Protein AF-A0A5C3NJV1-F1 (afdb_monomer_lite)

pLDDT: mean 73.72, std 20.25, range [35.06, 98.31]

Sequence (325 aa):
MDNADATERSADAATSTYSVSALDLVFKNRYRAEQLLKPELQKGNLTLHDYNLSTRFFGGWSKYAPTAFGLVGAVIPYLIKPAGLPLPSRLKTAAEKYTGILAFVTGSIGVVAGQGYHFRSHFEFLKQLENPKGFERAMDNVYHGINPRSPVHFRLPSIAFKGKALDGVEAGKEADPAGLGMAPGKEVEEGMMVDRMEDTGSPPPYAPRSIAPPSTTGPPESQSPSRSKSTWDEIRAANASQGPQSSWDALRRRSSGPSSPVSGSQGKPQAALSTGENVQVLVIDENEDPERAVDQKRFDDMLEEERRKAAGADGPKKGGVDKWL

Structure (mmCIF, N/CA/C/O backbone):
data_AF-A0A5C3NJV1-F1
#
_entry.id   AF-A0A5C3NJV1-F1
#
loop_
_atom_site.group_PDB
_atom_site.id
_atom_site.type_symbol
_atom_site.label_atom_id
_atom_site.label_alt_id
_atom_site.label_comp_id
_atom_site.label_asym_id
_atom_site.label_entity_id
_atom_site.label_seq_id
_atom_site.pdbx_PDB_ins_code
_atom_site.Cartn_x
_atom_site.Cartn_y
_atom_site.Cartn_z
_atom_site.occupancy
_atom_site.B_iso_or_equiv
_atom_site.auth_seq_id
_atom_site.auth_comp_id
_atom_site.auth_asym_id
_atom_site.auth_atom_id
_atom_site.pdbx_PDB_model_num
ATOM 1 N N . MET A 1 1 ? 32.414 -10.925 41.206 1.00 53.50 1 MET A N 1
ATOM 2 C CA . MET A 1 1 ? 30.970 -11.243 41.230 1.00 53.50 1 MET A CA 1
ATOM 3 C C . MET A 1 1 ? 30.258 -9.902 41.109 1.00 53.50 1 MET A C 1
ATOM 5 O O . MET A 1 1 ? 30.837 -8.966 41.630 1.00 53.50 1 MET A O 1
ATOM 9 N N . ASP A 1 2 ? 29.158 -9.796 40.351 1.00 53.53 2 ASP A N 1
ATOM 10 C CA . ASP A 1 2 ? 28.341 -8.569 40.101 1.00 53.53 2 ASP A CA 1
ATOM 11 C C . ASP A 1 2 ? 28.360 -7.968 38.674 1.00 53.53 2 ASP A C 1
ATOM 13 O O . ASP A 1 2 ? 28.174 -6.772 38.512 1.00 53.53 2 ASP A O 1
ATOM 17 N N . ASN A 1 3 ? 28.525 -8.769 37.609 1.00 54.62 3 ASN A N 1
ATOM 18 C CA . ASN A 1 3 ? 28.381 -8.278 36.217 1.00 54.62 3 ASN A CA 1
ATOM 19 C C . ASN A 1 3 ? 27.456 -9.130 35.318 1.00 54.62 3 ASN A C 1
ATOM 21 O O . ASN A 1 3 ? 27.492 -8.996 34.099 1.00 54.62 3 ASN A O 1
ATOM 25 N N . ALA A 1 4 ? 26.624 -10.009 35.889 1.00 58.22 4 ALA A N 1
ATOM 26 C CA . ALA A 1 4 ? 25.759 -10.905 35.108 1.00 58.22 4 ALA A CA 1
ATOM 27 C C . ALA A 1 4 ? 24.305 -10.412 34.926 1.00 58.22 4 ALA A C 1
ATOM 29 O O . ALA A 1 4 ? 23.581 -11.000 34.135 1.00 58.22 4 ALA A O 1
ATOM 30 N N . ASP A 1 5 ? 23.881 -9.333 35.594 1.00 59.28 5 ASP A N 1
ATOM 31 C CA . ASP A 1 5 ? 22.455 -8.944 35.673 1.00 59.28 5 ASP A CA 1
ATOM 32 C C . ASP A 1 5 ? 22.045 -7.808 34.703 1.00 59.28 5 ASP A C 1
ATOM 34 O O . ASP A 1 5 ? 20.899 -7.371 34.652 1.00 59.28 5 ASP A O 1
ATOM 38 N N . ALA A 1 6 ? 22.980 -7.301 33.890 1.00 57.72 6 ALA A N 1
ATOM 39 C CA . ALA A 1 6 ? 22.724 -6.174 32.982 1.00 57.72 6 ALA A CA 1
ATOM 40 C C . ALA A 1 6 ? 22.308 -6.586 31.557 1.00 57.72 6 ALA A C 1
ATOM 42 O O . ALA A 1 6 ? 21.924 -5.732 30.762 1.00 57.72 6 ALA A O 1
ATOM 43 N N . THR A 1 7 ? 22.381 -7.875 31.208 1.00 56.16 7 THR A N 1
ATOM 44 C CA . THR A 1 7 ? 22.087 -8.349 29.841 1.00 56.16 7 THR A CA 1
ATOM 45 C C . THR A 1 7 ? 20.647 -8.825 29.639 1.00 56.16 7 THR A C 1
ATOM 47 O O . THR A 1 7 ? 20.191 -8.831 28.499 1.00 56.16 7 THR A O 1
ATOM 50 N N . GLU A 1 8 ? 19.882 -9.119 30.698 1.00 53.56 8 GLU A N 1
ATOM 51 C CA . GLU A 1 8 ? 18.468 -9.525 30.564 1.00 53.56 8 GLU A CA 1
ATOM 52 C C . GLU A 1 8 ? 17.483 -8.355 30.421 1.00 53.56 8 GLU A C 1
ATOM 54 O O . GLU A 1 8 ? 16.387 -8.543 29.899 1.00 53.56 8 GLU A O 1
ATOM 59 N N . ARG A 1 9 ? 17.867 -7.121 30.776 1.00 53.31 9 ARG A N 1
ATOM 60 C CA . ARG A 1 9 ? 17.001 -5.944 30.560 1.00 53.31 9 ARG A CA 1
ATOM 61 C C . ARG A 1 9 ? 17.04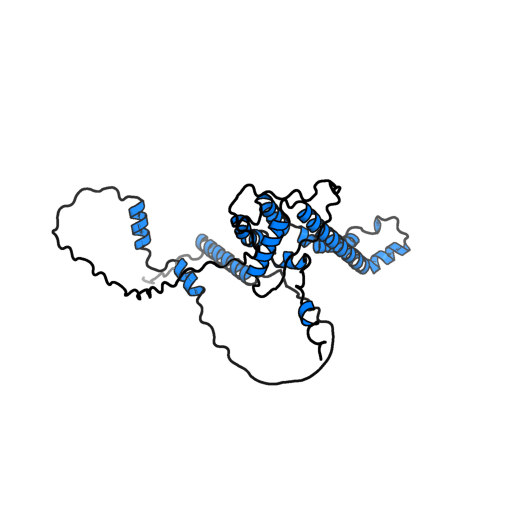1 -5.394 29.134 1.00 53.31 9 ARG A C 1
ATOM 63 O O . ARG A 1 9 ? 16.179 -4.615 28.782 1.00 53.31 9 ARG A O 1
ATOM 70 N N . SER A 1 10 ? 17.974 -5.838 28.288 1.00 50.62 10 SER A N 1
ATOM 71 C CA . SER A 1 10 ? 18.070 -5.407 26.881 1.00 50.62 10 SER A CA 1
ATOM 72 C C . SER A 1 10 ? 17.234 -6.257 25.912 1.00 50.62 10 SER A C 1
ATOM 74 O O . SER A 1 10 ? 17.233 -5.981 24.711 1.00 50.62 10 SER A O 1
ATOM 76 N N . ALA A 1 11 ? 16.482 -7.248 26.403 1.00 53.69 11 ALA A N 1
ATOM 77 C CA . ALA A 1 11 ? 15.350 -7.809 25.659 1.00 53.69 11 ALA A CA 1
ATOM 78 C C . ALA A 1 11 ? 14.125 -6.866 25.687 1.00 53.69 11 ALA A C 1
ATOM 80 O O . ALA A 1 11 ? 12.999 -7.300 25.435 1.00 53.69 11 ALA A O 1
ATOM 81 N N . ASP A 1 12 ? 14.365 -5.588 26.013 1.00 50.44 12 ASP A N 1
ATOM 82 C CA . ASP A 1 12 ? 13.489 -4.446 25.813 1.00 50.44 12 ASP A CA 1
ATOM 83 C C . ASP A 1 12 ? 12.698 -4.616 24.523 1.00 50.44 12 ASP A C 1
ATOM 85 O O . ASP A 1 12 ? 13.254 -4.711 23.425 1.00 50.44 12 ASP A O 1
ATOM 89 N N . ALA A 1 13 ? 11.384 -4.712 24.727 1.00 54.66 13 ALA A N 1
ATOM 90 C CA . ALA A 1 13 ? 10.341 -4.915 23.745 1.00 54.66 13 ALA A CA 1
ATOM 91 C C . ALA A 1 13 ? 10.773 -4.430 22.363 1.00 54.66 13 ALA A C 1
ATOM 93 O O . ALA A 1 13 ? 10.898 -3.222 22.132 1.00 54.66 13 ALA A O 1
ATOM 94 N N . ALA A 1 14 ? 11.000 -5.387 21.457 1.00 56.03 14 ALA A N 1
ATOM 95 C CA . ALA A 1 14 ? 11.223 -5.122 20.048 1.00 56.03 14 ALA A CA 1
ATOM 96 C C . ALA A 1 14 ? 10.016 -4.330 19.540 1.00 56.03 14 ALA A C 1
ATOM 98 O O . ALA A 1 14 ? 8.983 -4.885 19.170 1.00 56.03 14 ALA A O 1
ATOM 99 N N . THR A 1 15 ? 10.133 -3.007 19.619 1.00 58.75 15 THR A N 1
ATOM 100 C CA . THR A 1 15 ? 9.084 -2.078 19.243 1.00 58.75 15 THR A CA 1
ATOM 101 C C . THR A 1 15 ? 8.948 -2.262 17.750 1.00 58.75 15 THR A C 1
ATOM 103 O O . THR A 1 15 ? 9.856 -1.914 16.991 1.00 58.75 15 THR A O 1
ATOM 106 N N . SER A 1 16 ? 7.864 -2.906 17.329 1.00 60.19 16 SER A N 1
ATOM 107 C CA . SER A 1 16 ? 7.661 -3.188 15.925 1.00 60.19 16 SER A CA 1
ATOM 108 C C . SER A 1 16 ? 7.223 -1.890 15.279 1.00 60.19 16 SER A C 1
ATOM 110 O O . SER A 1 16 ? 6.062 -1.479 15.316 1.00 60.19 16 SER A O 1
ATOM 112 N N . THR A 1 17 ? 8.214 -1.195 14.734 1.00 77.50 17 THR A N 1
ATOM 113 C CA . THR A 1 17 ? 8.008 -0.061 13.850 1.00 77.50 17 THR A CA 1
ATOM 114 C C . THR A 1 17 ? 7.029 -0.491 12.767 1.00 77.50 17 THR A C 1
ATOM 116 O O . THR A 1 17 ? 7.239 -1.530 12.142 1.00 77.50 17 THR A O 1
ATOM 119 N N . TYR A 1 18 ? 5.965 0.290 12.570 1.00 82.50 18 TYR A N 1
ATOM 120 C CA . TYR A 1 18 ? 4.959 0.139 11.517 1.00 82.50 18 TYR A CA 1
ATOM 121 C C . TYR A 1 18 ? 5.467 -0.612 10.277 1.00 82.50 18 TYR A C 1
ATOM 123 O O . TYR A 1 18 ? 6.145 -0.048 9.414 1.00 82.50 18 TYR A O 1
ATOM 131 N N . SER A 1 19 ? 5.147 -1.905 10.202 1.00 88.75 19 SER A N 1
ATOM 132 C CA . SER A 1 19 ? 5.558 -2.757 9.091 1.00 88.75 19 SER A CA 1
ATOM 133 C C . SER A 1 19 ? 4.451 -2.783 8.048 1.00 88.75 19 SER A C 1
ATOM 135 O O . SER A 1 19 ? 3.413 -3.422 8.233 1.00 88.75 19 SER A O 1
ATOM 137 N N . VAL A 1 20 ? 4.686 -2.079 6.940 1.00 90.19 20 VAL A N 1
ATOM 138 C CA . VAL A 1 20 ? 3.790 -2.058 5.774 1.00 90.19 20 VAL A CA 1
ATOM 139 C C . VAL A 1 20 ? 3.502 -3.483 5.294 1.00 90.19 20 VAL A C 1
ATOM 141 O O . VAL A 1 20 ? 2.344 -3.862 5.147 1.00 90.19 20 VAL A O 1
ATOM 144 N N . SER A 1 21 ? 4.539 -4.316 5.184 1.00 88.94 21 SER A N 1
ATOM 145 C CA . SER A 1 21 ? 4.402 -5.706 4.745 1.00 88.94 21 SER A CA 1
ATOM 146 C C . SER A 1 21 ? 3.542 -6.548 5.691 1.00 88.94 21 SER A C 1
ATOM 148 O O . SER A 1 21 ? 2.776 -7.394 5.237 1.00 88.94 21 SER A O 1
ATOM 150 N N . ALA A 1 22 ? 3.641 -6.324 7.007 1.00 89.75 22 ALA A N 1
ATOM 151 C CA . ALA A 1 22 ? 2.817 -7.046 7.974 1.00 89.75 22 ALA A CA 1
ATOM 152 C C . ALA A 1 22 ? 1.333 -6.671 7.828 1.00 89.75 22 ALA A C 1
ATOM 154 O O . ALA A 1 22 ? 0.470 -7.551 7.845 1.00 89.75 22 ALA A O 1
ATOM 155 N N . LEU A 1 23 ? 1.040 -5.383 7.609 1.00 92.44 23 LEU A N 1
ATOM 156 C CA . LEU A 1 23 ? -0.325 -4.914 7.369 1.00 92.44 23 LEU A CA 1
ATOM 157 C C . LEU A 1 23 ? -0.908 -5.507 6.089 1.00 92.44 23 LEU A C 1
ATOM 159 O O . LEU A 1 23 ? -2.053 -5.956 6.095 1.00 92.44 23 LEU A O 1
ATOM 163 N N . ASP A 1 24 ? -0.123 -5.562 5.016 1.00 92.12 24 ASP A N 1
ATOM 164 C CA . ASP A 1 24 ? -0.568 -6.142 3.749 1.00 92.12 24 ASP A CA 1
ATOM 165 C C . ASP A 1 24 ? -0.854 -7.643 3.865 1.00 92.12 24 ASP A C 1
ATOM 167 O O . ASP A 1 24 ? -1.847 -8.130 3.314 1.00 92.12 24 ASP A O 1
ATOM 171 N N . LEU A 1 25 ? -0.039 -8.366 4.641 1.00 91.12 25 LEU A N 1
ATOM 172 C CA . LEU A 1 25 ? -0.243 -9.785 4.931 1.00 91.12 25 LEU A CA 1
ATOM 173 C C . LEU A 1 25 ? -1.515 -10.034 5.750 1.00 91.12 25 LEU A C 1
ATOM 175 O O . LEU A 1 25 ? -2.264 -10.971 5.459 1.00 91.12 25 LEU A O 1
ATOM 179 N N . VAL A 1 26 ? -1.775 -9.208 6.766 1.00 93.50 26 VAL A N 1
ATOM 180 C CA . VAL A 1 26 ? -2.959 -9.346 7.626 1.00 93.50 26 VAL A CA 1
ATOM 181 C C . VAL A 1 26 ? -4.232 -8.951 6.883 1.00 93.50 26 VAL A C 1
ATOM 183 O O . VAL A 1 26 ? -5.235 -9.669 6.938 1.00 93.50 26 VAL A O 1
ATOM 186 N N . PHE A 1 27 ? -4.195 -7.842 6.150 1.00 95.12 27 PHE A N 1
ATOM 187 C CA . PHE A 1 27 ? -5.360 -7.260 5.497 1.00 95.12 27 PHE A CA 1
ATOM 188 C C . PHE A 1 27 ? -5.365 -7.493 3.998 1.00 95.12 27 PHE A C 1
ATOM 190 O O . PHE A 1 27 ? -5.533 -6.546 3.241 1.00 95.12 27 PHE A O 1
ATOM 197 N N . LYS A 1 28 ? -5.223 -8.740 3.540 1.00 92.81 28 LYS A N 1
ATOM 198 C CA . LYS A 1 28 ? -5.140 -9.054 2.101 1.00 92.81 28 LYS A CA 1
ATOM 199 C C . LYS A 1 28 ? -6.235 -8.407 1.248 1.00 92.81 28 LYS A C 1
ATOM 201 O O . LYS A 1 28 ? -5.941 -7.879 0.180 1.00 92.81 28 LYS A O 1
ATOM 206 N N . ASN A 1 29 ? -7.476 -8.400 1.732 1.00 94.44 29 ASN A N 1
ATOM 207 C CA . ASN A 1 29 ? -8.623 -7.844 1.023 1.00 94.44 29 ASN A CA 1
ATOM 208 C C . ASN A 1 29 ? -9.518 -6.998 1.944 1.00 94.44 29 ASN A C 1
ATOM 210 O O . ASN A 1 29 ? -9.440 -7.078 3.173 1.00 94.44 29 ASN A O 1
ATOM 214 N N . ARG A 1 30 ? -10.400 -6.202 1.325 1.00 95.56 30 ARG A N 1
ATOM 215 C CA . ARG A 1 30 ? -11.362 -5.341 2.029 1.00 95.56 30 ARG A CA 1
ATOM 216 C C . ARG A 1 30 ? -12.221 -6.117 3.025 1.00 95.56 30 ARG A C 1
ATOM 218 O O . ARG A 1 30 ? -12.398 -5.678 4.152 1.00 95.56 30 ARG A O 1
ATOM 225 N N . TYR A 1 31 ? -12.727 -7.274 2.610 1.00 96.62 31 TYR A N 1
ATOM 226 C CA . TYR A 1 31 ? -13.604 -8.107 3.427 1.00 96.62 31 TYR A CA 1
ATOM 227 C C . TYR A 1 31 ? -12.924 -8.562 4.727 1.00 96.62 31 TYR A C 1
ATOM 229 O O . TYR A 1 31 ? -13.496 -8.449 5.806 1.00 96.62 31 TYR A O 1
ATOM 237 N N . ARG A 1 32 ? -11.665 -9.003 4.646 1.00 96.00 32 ARG A N 1
ATOM 238 C CA . ARG A 1 32 ? -10.852 -9.393 5.802 1.00 96.00 32 ARG A CA 1
ATOM 239 C C . ARG A 1 32 ? -10.534 -8.198 6.697 1.00 96.00 32 ARG A C 1
ATOM 241 O O . ARG A 1 32 ? -10.578 -8.338 7.914 1.00 96.00 32 ARG A O 1
ATOM 248 N N . ALA A 1 33 ? -10.271 -7.023 6.122 1.00 96.88 33 ALA A N 1
ATOM 249 C CA . ALA A 1 33 ? -10.116 -5.793 6.899 1.00 96.88 33 ALA A CA 1
ATOM 250 C C . ALA A 1 33 ? -11.395 -5.434 7.669 1.00 96.88 33 ALA A C 1
ATOM 252 O O . ALA A 1 33 ? -11.324 -5.150 8.860 1.00 96.88 33 ALA A O 1
ATOM 253 N N . GLU A 1 34 ? -12.564 -5.524 7.034 1.00 97.69 34 GLU A N 1
ATOM 254 C CA . GLU A 1 34 ? -13.855 -5.308 7.697 1.00 97.69 34 GLU A CA 1
ATOM 255 C C . GLU A 1 34 ? -14.078 -6.322 8.828 1.00 97.69 34 GLU A C 1
ATOM 257 O O . GLU A 1 34 ? -14.428 -5.930 9.938 1.00 97.69 34 GLU A O 1
ATOM 262 N N . GLN A 1 35 ? -13.815 -7.611 8.596 1.00 97.69 35 GLN A N 1
ATOM 263 C CA . GLN A 1 35 ? -13.961 -8.649 9.623 1.00 97.69 35 GLN A CA 1
ATOM 264 C C . GLN A 1 35 ? -13.066 -8.421 10.846 1.00 97.69 35 GLN A C 1
ATOM 266 O O . GLN A 1 35 ? -13.525 -8.601 11.972 1.00 97.69 35 GLN A O 1
ATOM 271 N N . LEU A 1 36 ? -11.807 -8.034 10.632 1.00 97.19 36 LEU A N 1
ATOM 272 C CA . LEU A 1 36 ? -10.829 -7.854 11.706 1.00 97.19 36 LEU A CA 1
ATOM 273 C C . LEU A 1 36 ? -11.013 -6.528 12.454 1.00 97.19 36 LEU A C 1
ATOM 275 O O . LEU A 1 36 ? -10.832 -6.486 13.667 1.00 97.19 36 LEU A O 1
ATOM 279 N N . LEU A 1 37 ? -11.402 -5.453 11.761 1.00 97.69 37 LEU A N 1
ATOM 280 C CA . LEU A 1 37 ? -11.546 -4.122 12.364 1.00 97.69 37 LEU A CA 1
ATOM 281 C C . LEU A 1 37 ? -12.931 -3.882 12.981 1.00 97.69 37 LEU A C 1
ATOM 283 O O . LEU A 1 37 ? -13.073 -3.031 13.858 1.00 97.69 37 LEU A O 1
ATOM 287 N N . LYS A 1 38 ? -13.969 -4.614 12.560 1.00 98.31 38 LYS A N 1
ATOM 288 C CA . LYS A 1 38 ? -15.337 -4.425 13.070 1.00 98.31 38 LYS A CA 1
ATOM 289 C C . LYS A 1 38 ? -15.479 -4.686 14.580 1.00 98.31 38 LYS A C 1
ATOM 291 O O . LYS A 1 38 ? -16.158 -3.889 15.228 1.00 98.31 38 LYS A O 1
ATOM 296 N N . PRO A 1 39 ? -14.847 -5.715 15.178 1.00 98.31 39 PRO A N 1
ATOM 297 C CA . PRO A 1 39 ? -14.818 -5.870 16.632 1.00 98.31 39 PRO A CA 1
ATOM 298 C C . PRO A 1 39 ? -14.171 -4.675 17.344 1.00 98.31 39 PRO A C 1
ATOM 300 O O . PRO A 1 39 ? -14.639 -4.262 18.399 1.00 98.31 39 PRO A O 1
ATOM 303 N N . GLU A 1 40 ? -13.132 -4.079 16.759 1.00 98.12 40 GLU A N 1
ATOM 304 C CA . GLU A 1 40 ? -12.425 -2.933 17.346 1.00 98.12 40 GLU A CA 1
ATOM 305 C C . GLU A 1 40 ? -13.235 -1.633 17.262 1.00 98.12 40 GLU A C 1
ATOM 307 O O . GLU A 1 40 ? -13.192 -0.816 18.182 1.00 98.12 40 GLU A O 1
ATOM 312 N N . LEU A 1 41 ? -14.050 -1.480 16.214 1.00 98.25 41 LEU A N 1
ATOM 313 C CA . LEU A 1 41 ? -15.066 -0.429 16.133 1.00 98.25 41 LEU A CA 1
ATOM 314 C C . LEU A 1 41 ? -16.122 -0.590 17.240 1.00 98.25 41 LEU A C 1
ATOM 316 O O . LEU A 1 41 ? -16.469 0.379 17.906 1.00 98.25 41 LEU A O 1
ATOM 320 N N . GLN A 1 42 ? -16.616 -1.812 17.473 1.00 98.12 42 GLN A N 1
ATOM 321 C CA . GLN A 1 42 ? -17.617 -2.086 18.518 1.00 98.12 42 GLN A CA 1
ATOM 322 C C . GLN A 1 42 ? -17.078 -1.859 19.935 1.00 98.12 42 GLN A C 1
ATOM 324 O O . GLN A 1 42 ? -17.825 -1.425 20.808 1.00 98.12 42 GLN A O 1
ATOM 329 N N . LYS A 1 43 ? -15.785 -2.119 20.158 1.00 97.81 43 LYS A N 1
ATOM 330 C CA . LYS A 1 43 ? -15.090 -1.819 21.420 1.00 97.81 43 LYS A CA 1
ATOM 331 C C . LYS A 1 43 ? -14.830 -0.323 21.631 1.00 97.81 43 LYS A C 1
ATOM 333 O O . LYS A 1 43 ? -14.406 0.057 22.716 1.00 97.81 43 LYS A O 1
ATOM 338 N N . GLY A 1 44 ? -15.042 0.515 20.613 1.00 97.69 44 GLY A N 1
ATOM 339 C CA . GLY A 1 44 ? -14.736 1.946 20.665 1.00 97.69 44 GLY A CA 1
ATOM 340 C C . GLY A 1 44 ? -13.245 2.277 20.544 1.00 97.69 44 GLY A C 1
ATOM 341 O O . GLY A 1 44 ? -12.858 3.413 20.803 1.00 97.69 44 GLY A O 1
ATOM 342 N N . ASN A 1 45 ? -12.400 1.318 20.143 1.00 97.81 45 ASN A N 1
ATOM 343 C CA . ASN A 1 45 ? -10.979 1.578 19.886 1.00 97.81 45 ASN A CA 1
ATOM 344 C C . ASN A 1 45 ? -10.778 2.338 18.569 1.00 97.81 45 ASN A C 1
ATOM 346 O O . ASN A 1 45 ? -9.862 3.148 18.457 1.00 97.81 45 ASN A O 1
ATOM 350 N N . LEU A 1 46 ? -11.648 2.095 17.584 1.00 97.94 46 LEU A N 1
ATOM 351 C CA . LEU A 1 46 ? -11.653 2.784 16.295 1.00 97.94 46 LEU A CA 1
ATOM 352 C C . LEU A 1 46 ? -12.830 3.756 16.195 1.00 97.94 46 LEU A C 1
ATOM 354 O O . LEU A 1 46 ? -13.945 3.415 16.592 1.00 97.94 46 LEU A O 1
ATOM 358 N N . THR A 1 47 ? -12.620 4.924 15.583 1.00 98.19 47 THR A N 1
ATOM 359 C CA . THR A 1 47 ? -13.739 5.780 15.164 1.00 98.19 47 THR A CA 1
ATOM 360 C C . THR A 1 47 ? -14.409 5.194 13.916 1.00 98.19 47 THR A C 1
ATOM 362 O O . THR A 1 47 ? -13.805 4.439 13.147 1.00 98.19 47 THR A O 1
ATOM 365 N N . LEU A 1 48 ? -15.676 5.550 13.675 1.00 98.12 48 LEU A N 1
ATOM 366 C CA . LEU A 1 48 ? -16.373 5.146 12.448 1.00 98.12 48 LEU A CA 1
ATOM 367 C C . LEU A 1 48 ? -15.677 5.704 11.191 1.00 98.12 48 LEU A C 1
ATOM 369 O O . LEU A 1 48 ? -15.679 5.051 10.145 1.00 98.12 48 LEU A O 1
ATOM 373 N N . HIS A 1 49 ? -15.075 6.894 11.292 1.00 98.12 49 HIS A N 1
ATOM 374 C CA . HIS A 1 49 ? -14.288 7.495 10.219 1.00 98.12 49 HIS A CA 1
ATOM 375 C C . HIS A 1 49 ? -13.061 6.636 9.888 1.00 98.12 49 HIS A C 1
ATOM 377 O O . HIS A 1 49 ? -12.930 6.174 8.751 1.00 98.12 49 HIS A O 1
ATOM 383 N N . ASP A 1 50 ? -12.240 6.326 10.895 1.00 98.12 50 ASP A N 1
ATOM 384 C CA . ASP A 1 50 ? -11.013 5.538 10.748 1.00 98.12 50 ASP A CA 1
ATOM 385 C C . ASP A 1 50 ? -11.305 4.117 10.249 1.00 98.12 50 ASP A C 1
ATOM 387 O O . ASP A 1 50 ? -10.554 3.576 9.436 1.00 98.12 50 ASP A O 1
ATOM 391 N N . TYR A 1 51 ? -12.435 3.525 10.655 1.00 98.19 51 TYR A N 1
ATOM 392 C CA . TYR A 1 51 ? -12.896 2.223 10.159 1.00 98.19 51 TYR A CA 1
ATOM 393 C C . TYR A 1 51 ? -13.162 2.242 8.652 1.00 98.19 51 TYR A C 1
ATOM 395 O O . TYR A 1 51 ? -12.644 1.406 7.903 1.00 98.19 51 TYR A O 1
ATOM 403 N N . ASN A 1 52 ? -13.952 3.209 8.182 1.00 97.56 52 ASN A N 1
ATOM 404 C CA . ASN A 1 52 ? -14.279 3.330 6.761 1.00 97.56 52 ASN A CA 1
ATOM 405 C C . ASN A 1 52 ? -13.035 3.652 5.922 1.00 97.56 52 ASN A C 1
ATOM 407 O O . ASN A 1 52 ? -12.871 3.135 4.815 1.00 97.56 52 ASN A O 1
ATOM 411 N N . LEU A 1 53 ? -12.140 4.478 6.463 1.00 97.31 53 LEU A N 1
ATOM 412 C CA . LEU A 1 53 ? -10.896 4.854 5.808 1.00 97.31 53 LEU A CA 1
ATOM 413 C C . LEU A 1 53 ? -9.959 3.644 5.672 1.00 97.31 53 LEU A C 1
ATOM 415 O O . LEU A 1 53 ? -9.492 3.342 4.573 1.00 97.31 53 LEU A O 1
ATOM 419 N N . SER A 1 54 ? -9.775 2.885 6.753 1.00 96.81 54 SER A N 1
ATOM 420 C CA . SER A 1 54 ? -8.930 1.683 6.797 1.00 96.81 54 SER A CA 1
ATOM 421 C C . SER A 1 54 ? -9.430 0.579 5.873 1.00 96.81 54 SER A C 1
ATOM 423 O O . SER A 1 54 ? -8.664 0.021 5.090 1.00 96.81 54 SER A O 1
ATOM 425 N N . THR A 1 55 ? -10.729 0.285 5.902 1.00 96.62 55 THR A N 1
ATOM 426 C CA . THR A 1 55 ? -11.325 -0.763 5.057 1.00 96.62 55 THR A CA 1
ATOM 427 C C . THR A 1 55 ? -11.226 -0.427 3.569 1.00 96.62 55 THR A C 1
ATOM 429 O O . THR A 1 55 ? -10.952 -1.309 2.750 1.00 96.62 55 THR A O 1
ATOM 432 N N . ARG A 1 56 ? -11.363 0.855 3.202 1.00 96.19 56 ARG A N 1
ATOM 433 C CA . ARG A 1 56 ? -11.134 1.321 1.830 1.00 96.19 56 ARG A CA 1
ATOM 434 C C . ARG A 1 56 ? -9.658 1.270 1.438 1.00 96.19 56 ARG A C 1
ATOM 436 O O . ARG A 1 56 ? -9.359 0.869 0.317 1.00 96.19 56 ARG A O 1
ATOM 443 N N . PHE A 1 57 ? -8.758 1.669 2.335 1.00 96.25 57 PHE A N 1
ATOM 444 C CA . PHE A 1 57 ? -7.319 1.702 2.081 1.00 96.25 57 PHE A CA 1
ATOM 445 C C . PHE A 1 57 ? -6.743 0.296 1.869 1.00 96.25 57 PHE A C 1
ATOM 447 O O . PHE A 1 57 ? -6.167 0.023 0.818 1.00 96.25 57 PHE A O 1
ATOM 454 N N . PHE A 1 58 ? -6.983 -0.636 2.797 1.00 94.50 58 PHE A N 1
ATOM 455 C CA . PHE A 1 58 ? -6.473 -2.008 2.687 1.00 94.50 58 PHE A CA 1
ATOM 456 C C . PHE A 1 58 ? -7.159 -2.829 1.584 1.00 94.50 58 PHE A C 1
ATOM 458 O O . PHE A 1 58 ? -6.628 -3.840 1.130 1.00 94.50 58 PHE A O 1
ATOM 465 N N . GLY A 1 59 ? -8.330 -2.403 1.113 1.00 88.62 59 GLY A N 1
ATOM 466 C CA . GLY A 1 59 ? -8.979 -2.950 -0.079 1.00 88.62 59 GLY A CA 1
ATOM 467 C C . GLY A 1 59 ? -8.562 -2.295 -1.397 1.00 88.62 59 GLY A C 1
ATOM 468 O O . GLY A 1 59 ? -9.109 -2.648 -2.441 1.00 88.62 59 GLY A O 1
ATOM 469 N N . GLY A 1 60 ? -7.686 -1.292 -1.346 1.00 90.25 60 GLY A 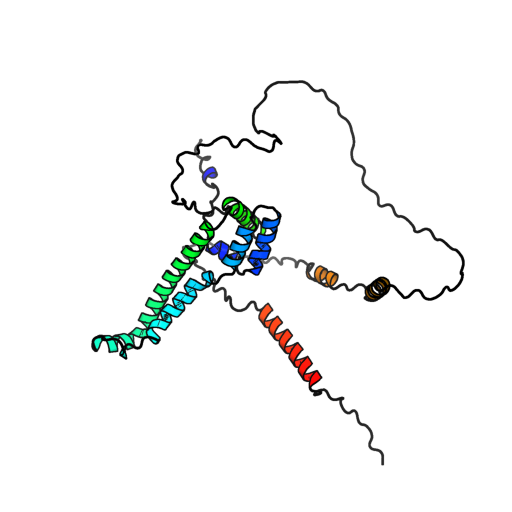N 1
ATOM 470 C CA . GLY A 1 60 ? -7.374 -0.420 -2.467 1.00 90.25 60 GLY A CA 1
ATOM 471 C C . GLY A 1 60 ? -6.378 -1.006 -3.465 1.00 90.25 60 GLY A C 1
ATOM 472 O O . GLY A 1 60 ? -5.690 -1.993 -3.220 1.00 90.25 60 GLY A O 1
ATOM 473 N N . TRP A 1 61 ? -6.267 -0.328 -4.606 1.00 88.88 61 TRP A N 1
ATOM 474 C CA . TRP A 1 61 ? -5.320 -0.661 -5.674 1.00 88.88 61 TRP A CA 1
ATOM 475 C C . TRP A 1 61 ? -3.855 -0.344 -5.338 1.00 88.88 61 TRP A C 1
ATOM 477 O O . TRP A 1 61 ? -2.966 -0.742 -6.089 1.00 88.88 61 TRP A O 1
ATOM 487 N N . SER A 1 62 ? -3.582 0.363 -4.235 1.00 89.38 62 SER A N 1
ATOM 488 C CA . SER A 1 62 ? -2.229 0.787 -3.849 1.00 89.38 62 SER A CA 1
ATOM 489 C C . SER A 1 62 ? -1.258 -0.389 -3.743 1.00 89.38 62 SER A C 1
ATOM 491 O O . SER A 1 62 ? -0.122 -0.270 -4.193 1.00 89.38 62 SER A O 1
ATOM 493 N N . LYS A 1 63 ? -1.720 -1.544 -3.257 1.00 89.50 63 LYS A N 1
ATOM 494 C CA . LYS A 1 63 ? -0.928 -2.779 -3.132 1.00 89.50 63 LYS A CA 1
ATOM 495 C C . LYS A 1 63 ? -0.345 -3.277 -4.446 1.00 89.50 63 LYS A C 1
ATOM 497 O O . LYS A 1 63 ? 0.752 -3.822 -4.485 1.00 89.50 63 LYS A O 1
ATOM 502 N N . TYR A 1 64 ? -1.076 -3.072 -5.536 1.00 93.12 64 TYR A N 1
ATOM 503 C CA . TYR A 1 64 ? -0.656 -3.498 -6.865 1.00 93.12 64 TYR A CA 1
ATOM 504 C C . TYR A 1 64 ? 0.213 -2.448 -7.561 1.00 93.12 64 TYR A C 1
ATOM 506 O O . TYR A 1 64 ? 0.677 -2.700 -8.670 1.00 93.12 64 TYR A O 1
ATOM 514 N N . ALA A 1 65 ? 0.458 -1.284 -6.945 1.00 93.88 65 ALA A N 1
ATOM 515 C CA . ALA A 1 65 ? 1.215 -0.209 -7.574 1.00 93.88 65 ALA A CA 1
ATOM 516 C C . ALA A 1 65 ? 2.639 -0.633 -7.982 1.00 93.88 65 ALA A C 1
ATOM 518 O O . ALA A 1 65 ? 2.988 -0.391 -9.135 1.00 93.88 65 ALA A O 1
ATOM 519 N N . PRO A 1 66 ? 3.457 -1.315 -7.153 1.00 93.69 66 PRO A N 1
ATOM 520 C CA . PRO A 1 66 ? 4.790 -1.754 -7.581 1.00 93.69 66 PRO A CA 1
ATOM 521 C C . PRO A 1 66 ? 4.751 -2.635 -8.835 1.00 93.69 66 PRO A C 1
ATOM 523 O O . PRO A 1 66 ? 5.478 -2.381 -9.796 1.00 93.69 66 PRO A O 1
ATOM 526 N N . THR A 1 67 ? 3.850 -3.619 -8.864 1.00 94.50 67 THR A N 1
ATOM 527 C CA . THR A 1 67 ? 3.689 -4.537 -9.998 1.00 94.50 67 THR A CA 1
ATOM 528 C C . THR A 1 67 ? 3.149 -3.816 -11.230 1.00 94.50 67 THR A C 1
ATOM 530 O O . THR A 1 67 ? 3.689 -3.975 -12.321 1.00 94.50 67 THR A O 1
ATOM 533 N N . ALA A 1 68 ? 2.124 -2.976 -11.069 1.00 95.62 68 ALA A N 1
ATOM 534 C CA . ALA A 1 68 ? 1.519 -2.230 -12.165 1.00 95.62 68 ALA A CA 1
ATOM 535 C C . ALA A 1 68 ? 2.517 -1.254 -12.803 1.00 95.62 68 ALA A C 1
ATOM 537 O O . ALA A 1 68 ? 2.675 -1.251 -14.022 1.00 95.62 68 ALA A O 1
ATOM 538 N N . PHE A 1 69 ? 3.242 -0.469 -12.000 1.00 95.56 69 PHE A N 1
ATOM 539 C CA . PHE A 1 69 ? 4.269 0.442 -12.507 1.00 95.56 69 PHE A CA 1
ATOM 540 C C . PHE A 1 69 ? 5.447 -0.315 -13.128 1.00 95.56 69 PHE A C 1
ATOM 542 O O . PHE A 1 69 ? 5.985 0.138 -14.136 1.00 95.56 69 PHE A O 1
ATOM 549 N N . GLY A 1 70 ? 5.825 -1.472 -12.577 1.00 95.69 70 GLY A N 1
ATOM 550 C CA . GLY A 1 70 ? 6.842 -2.343 -13.163 1.00 95.69 70 GLY A CA 1
ATOM 551 C C . GLY A 1 70 ? 6.448 -2.862 -14.546 1.00 95.69 70 GLY A C 1
ATOM 552 O O . GLY A 1 70 ? 7.223 -2.736 -15.493 1.00 95.69 70 GLY A O 1
ATOM 553 N N . LEU A 1 71 ? 5.223 -3.378 -14.693 1.00 96.50 71 LEU A N 1
ATOM 554 C CA . LEU A 1 71 ? 4.695 -3.853 -15.975 1.00 96.50 71 LEU A CA 1
ATOM 555 C C . LEU A 1 71 ? 4.564 -2.716 -16.991 1.00 96.50 71 LEU A C 1
ATOM 557 O O . LEU A 1 71 ? 5.012 -2.859 -18.127 1.00 96.50 71 LEU A O 1
ATOM 561 N N . VAL A 1 72 ? 4.015 -1.567 -16.585 1.00 96.31 72 VAL A N 1
ATOM 562 C CA . VAL A 1 72 ? 3.938 -0.378 -17.448 1.00 96.31 72 VAL A CA 1
ATOM 563 C C . VAL A 1 72 ? 5.341 0.049 -17.883 1.00 96.31 72 VAL A C 1
ATOM 565 O O . VAL A 1 72 ? 5.573 0.250 -19.073 1.00 96.31 72 VAL A O 1
ATOM 568 N N . GLY A 1 73 ? 6.295 0.106 -16.949 1.00 94.50 73 GLY A N 1
ATOM 569 C CA . GLY A 1 73 ? 7.703 0.399 -17.216 1.00 94.50 73 GLY A CA 1
ATOM 570 C C . GLY A 1 73 ? 8.315 -0.542 -18.251 1.00 94.50 73 GLY A C 1
ATOM 571 O O . GLY A 1 73 ? 8.902 -0.077 -19.222 1.00 94.50 73 GLY A O 1
ATOM 572 N N . ALA A 1 74 ? 8.109 -1.851 -18.093 1.00 95.88 74 ALA A N 1
ATOM 573 C CA . ALA A 1 74 ? 8.638 -2.870 -18.996 1.00 95.88 74 ALA A CA 1
ATOM 574 C C . ALA A 1 74 ? 8.008 -2.832 -20.401 1.00 95.88 74 ALA A C 1
ATOM 576 O O . ALA A 1 74 ? 8.660 -3.200 -21.377 1.00 95.88 74 ALA A O 1
ATOM 577 N N . VAL A 1 75 ? 6.755 -2.380 -20.521 1.00 95.94 75 VAL A N 1
ATOM 578 C CA . VAL A 1 75 ? 6.026 -2.301 -21.797 1.00 95.94 75 VAL A CA 1
ATOM 579 C C . VAL A 1 75 ? 6.371 -1.030 -22.588 1.00 95.94 75 VAL A C 1
ATOM 581 O O . VAL A 1 75 ? 6.352 -1.058 -23.821 1.00 95.94 75 VAL A O 1
ATOM 584 N N . ILE A 1 76 ? 6.740 0.073 -21.922 1.00 94.94 76 ILE A N 1
ATOM 585 C CA . ILE A 1 76 ? 7.038 1.369 -22.566 1.00 94.94 76 ILE A CA 1
ATOM 586 C C . ILE A 1 76 ? 8.032 1.257 -23.743 1.00 94.94 76 ILE A C 1
ATOM 588 O O . ILE A 1 76 ? 7.719 1.794 -24.811 1.00 94.94 76 ILE A O 1
ATOM 592 N N . PRO A 1 77 ? 9.175 0.546 -23.633 1.00 92.44 77 PRO A N 1
ATOM 593 C CA . PRO A 1 77 ? 10.121 0.412 -24.746 1.00 92.44 77 PRO A CA 1
ATOM 594 C C . PRO A 1 77 ? 9.551 -0.272 -25.994 1.00 92.44 77 PRO A C 1
ATOM 596 O O . PRO A 1 77 ? 10.037 -0.023 -27.094 1.00 92.44 77 PRO A O 1
ATOM 599 N N . TYR A 1 78 ? 8.517 -1.105 -25.845 1.00 91.88 78 TYR A N 1
ATOM 600 C CA . TYR A 1 78 ? 7.856 -1.777 -26.967 1.00 91.88 78 TYR A CA 1
ATOM 601 C C . TYR A 1 78 ? 6.779 -0.905 -27.625 1.00 91.88 78 TYR A C 1
ATOM 603 O O . TYR A 1 78 ? 6.520 -1.042 -28.822 1.00 91.88 78 TYR A O 1
ATOM 611 N N . LEU A 1 79 ? 6.158 0.004 -26.866 1.00 92.31 79 LEU A N 1
ATOM 612 C CA . LEU A 1 79 ? 5.149 0.933 -27.383 1.00 92.31 79 LEU A CA 1
ATOM 613 C C . LEU A 1 79 ? 5.783 2.123 -28.110 1.00 92.31 79 LEU A C 1
ATOM 615 O O . LEU A 1 79 ? 5.290 2.554 -29.154 1.00 92.31 79 LEU A O 1
ATOM 619 N N . ILE A 1 80 ? 6.893 2.644 -27.587 1.00 89.69 80 ILE A N 1
ATOM 620 C CA . ILE A 1 80 ? 7.604 3.774 -28.188 1.00 89.69 80 ILE A CA 1
ATOM 621 C C . ILE A 1 80 ? 8.586 3.233 -29.228 1.00 89.69 80 ILE A C 1
ATOM 623 O O . ILE A 1 80 ? 9.770 3.038 -28.958 1.00 89.69 80 ILE A O 1
ATOM 627 N N . LYS A 1 81 ? 8.094 2.990 -30.450 1.00 80.75 81 LYS A N 1
ATOM 628 C CA . LYS A 1 81 ? 8.965 2.587 -31.560 1.00 80.75 81 LYS A CA 1
ATOM 629 C C . LYS A 1 81 ? 10.040 3.665 -31.785 1.00 80.75 81 LYS A C 1
ATOM 631 O O . LYS A 1 81 ? 9.688 4.820 -32.045 1.00 80.75 81 LYS A O 1
ATOM 636 N N . PRO A 1 82 ? 11.338 3.310 -31.802 1.00 71.31 82 PRO A N 1
ATOM 637 C CA . PRO A 1 82 ? 12.427 4.274 -31.989 1.00 71.31 82 PRO A CA 1
ATOM 638 C C . PRO A 1 82 ? 12.387 4.981 -33.356 1.00 71.31 82 PRO A C 1
ATOM 640 O O . PRO A 1 82 ? 13.082 5.976 -33.559 1.00 71.31 82 PRO A O 1
ATOM 643 N N . ALA A 1 83 ? 11.553 4.509 -34.288 1.00 67.00 83 ALA A N 1
ATOM 644 C CA . ALA A 1 83 ? 11.338 5.117 -35.596 1.00 67.00 83 ALA A CA 1
ATOM 645 C C . ALA A 1 83 ? 10.830 6.573 -35.526 1.00 67.00 83 ALA A C 1
ATOM 647 O O . ALA A 1 83 ? 11.183 7.359 -36.403 1.00 67.00 83 ALA A O 1
ATOM 648 N N . GLY A 1 84 ? 10.059 6.940 -34.492 1.00 77.88 84 GLY A N 1
ATOM 649 C CA . GLY A 1 84 ? 9.510 8.295 -34.326 1.00 77.88 84 GLY A CA 1
ATOM 650 C C . GLY A 1 84 ? 10.420 9.281 -33.585 1.00 77.88 84 GLY A C 1
ATOM 651 O O . GLY A 1 84 ? 10.140 10.476 -33.572 1.00 77.88 84 GLY A O 1
ATOM 652 N N . LEU A 1 85 ? 11.506 8.807 -32.967 1.00 84.12 85 LEU A N 1
ATOM 653 C CA . LEU A 1 85 ? 12.423 9.651 -32.201 1.00 84.12 85 LEU A CA 1
ATOM 654 C C . LEU A 1 85 ? 13.571 10.150 -33.102 1.00 84.12 85 LEU A C 1
ATOM 656 O O . LEU A 1 85 ? 14.122 9.359 -33.882 1.00 84.12 85 LEU A O 1
ATOM 660 N N . PRO A 1 86 ? 13.987 11.429 -32.991 1.00 87.00 86 PRO A N 1
ATOM 661 C CA . PRO A 1 86 ? 15.117 11.998 -33.732 1.00 87.00 86 PRO A CA 1
ATOM 662 C C . PRO A 1 86 ? 16.461 11.516 -33.154 1.00 87.00 86 PRO A C 1
ATOM 664 O O . PRO A 1 86 ? 17.321 12.299 -32.765 1.00 87.00 86 PRO A O 1
ATOM 667 N N . LEU A 1 87 ? 16.634 10.197 -33.057 1.00 87.06 87 LEU A N 1
ATOM 668 C CA . LEU A 1 87 ? 17.859 9.562 -32.592 1.00 87.06 87 LEU A CA 1
ATOM 669 C C . LEU A 1 87 ? 18.843 9.380 -33.762 1.00 87.06 87 LEU A C 1
ATOM 671 O O . LEU A 1 87 ? 18.419 9.034 -34.871 1.00 87.06 87 LEU A O 1
ATOM 675 N N . PRO A 1 88 ? 20.158 9.544 -33.528 1.00 88.12 88 PRO A N 1
ATOM 676 C CA . PRO A 1 88 ? 21.191 9.198 -34.502 1.00 88.12 88 PRO A CA 1
ATOM 677 C C . PRO A 1 88 ? 21.023 7.759 -35.010 1.00 88.12 88 PRO A C 1
ATOM 679 O O . PRO A 1 88 ? 20.695 6.860 -34.235 1.00 88.12 88 PRO A O 1
ATOM 682 N N . SER A 1 89 ? 21.303 7.502 -36.292 1.00 86.50 89 SER A N 1
ATOM 683 C CA . SER A 1 89 ? 21.133 6.173 -36.915 1.00 86.50 89 SER A CA 1
ATOM 684 C C . SER A 1 89 ? 21.853 5.046 -36.163 1.00 86.50 89 SER A C 1
ATOM 686 O O . SER A 1 89 ? 21.306 3.956 -36.023 1.00 86.50 89 SER A O 1
ATOM 688 N N . ARG A 1 90 ? 23.031 5.330 -35.588 1.00 87.50 90 ARG A N 1
ATOM 689 C CA . ARG A 1 90 ? 23.790 4.379 -34.754 1.00 87.50 90 ARG A CA 1
ATOM 690 C C . ARG A 1 90 ? 23.039 3.953 -33.486 1.00 87.50 90 ARG A C 1
ATOM 692 O O . ARG A 1 90 ? 23.133 2.799 -33.082 1.00 87.50 90 ARG A O 1
ATOM 699 N N . LEU A 1 91 ? 22.281 4.866 -32.877 1.00 86.56 91 LEU A N 1
ATOM 700 C CA . LEU A 1 91 ? 21.484 4.589 -31.680 1.00 86.56 91 LEU A CA 1
ATOM 701 C C . LEU A 1 91 ? 20.219 3.793 -32.007 1.00 86.56 91 LEU A C 1
ATOM 703 O O . LEU A 1 91 ? 19.796 2.996 -31.178 1.00 86.56 91 LEU A O 1
ATOM 707 N N . LYS A 1 92 ? 19.653 3.938 -33.213 1.00 85.88 92 LYS A N 1
ATOM 708 C CA . LYS A 1 92 ? 18.474 3.164 -33.640 1.00 85.88 92 LYS A CA 1
ATOM 709 C C . LYS A 1 92 ? 18.774 1.663 -33.700 1.00 85.88 92 LYS A C 1
ATOM 711 O O . LYS A 1 92 ? 18.059 0.876 -33.091 1.00 85.88 92 LYS A O 1
ATOM 716 N N . THR A 1 93 ? 19.880 1.273 -34.337 1.00 85.56 93 THR A N 1
ATOM 717 C CA . THR A 1 93 ? 20.290 -0.141 -34.431 1.00 85.56 93 THR A CA 1
ATOM 718 C C . THR A 1 93 ? 20.680 -0.725 -33.071 1.00 85.56 93 THR A C 1
ATOM 720 O O . THR A 1 93 ? 20.441 -1.901 -32.802 1.00 85.56 93 THR A O 1
ATOM 723 N N . ALA A 1 94 ? 21.282 0.086 -32.193 1.00 86.94 94 ALA A N 1
ATOM 724 C CA . ALA A 1 94 ? 21.573 -0.330 -30.825 1.00 86.94 94 ALA A CA 1
ATOM 725 C C . ALA A 1 94 ? 20.280 -0.520 -30.013 1.00 86.94 94 ALA A C 1
ATOM 727 O O . ALA A 1 94 ? 20.137 -1.529 -29.329 1.00 86.94 94 ALA A O 1
ATOM 728 N N . ALA A 1 95 ? 19.318 0.400 -30.125 1.00 85.12 95 ALA A N 1
ATOM 729 C CA . ALA A 1 95 ? 18.047 0.327 -29.408 1.00 85.12 95 ALA A CA 1
ATOM 730 C C . ALA A 1 95 ? 17.270 -0.958 -29.733 1.00 85.12 95 ALA A C 1
ATOM 732 O O . ALA A 1 95 ? 16.763 -1.598 -28.817 1.00 85.12 95 ALA A O 1
ATOM 733 N N . GLU A 1 96 ? 17.244 -1.388 -30.998 1.00 85.62 96 GLU A N 1
ATOM 734 C CA . GLU A 1 96 ? 16.610 -2.653 -31.404 1.00 85.62 96 GLU A CA 1
ATOM 735 C C . GLU A 1 96 ? 17.285 -3.873 -30.760 1.00 85.62 96 GLU A C 1
ATOM 737 O O . GLU A 1 96 ? 16.612 -4.741 -30.208 1.00 85.62 96 GLU A O 1
ATOM 742 N N . LYS A 1 97 ? 18.624 -3.918 -30.750 1.00 90.50 97 LYS A N 1
ATOM 743 C CA . LYS A 1 97 ? 19.378 -5.028 -30.139 1.00 90.50 97 LYS A CA 1
ATOM 744 C C . LYS A 1 97 ? 19.248 -5.071 -28.617 1.00 90.50 97 LYS A C 1
ATOM 746 O O . LYS A 1 97 ? 19.265 -6.150 -28.032 1.00 90.50 97 LYS A O 1
ATOM 751 N N . TYR A 1 98 ? 19.117 -3.911 -27.979 1.00 93.50 98 TYR A N 1
ATOM 752 C CA . TYR A 1 98 ? 19.075 -3.780 -26.523 1.00 93.50 98 TYR A CA 1
ATOM 753 C C . TYR A 1 98 ? 17.669 -3.521 -25.967 1.00 93.50 98 TYR A C 1
ATOM 755 O O . TYR A 1 98 ? 17.546 -3.176 -24.793 1.00 93.50 98 TYR A O 1
ATOM 763 N N . THR A 1 99 ? 16.602 -3.718 -26.754 1.00 91.25 99 THR A N 1
ATOM 764 C CA . THR A 1 99 ? 15.220 -3.461 -26.300 1.00 91.25 99 THR A CA 1
ATOM 765 C C . THR A 1 99 ? 14.870 -4.281 -25.054 1.00 91.25 99 THR A C 1
ATOM 767 O O . THR A 1 99 ? 14.287 -3.743 -24.119 1.00 91.25 99 THR A O 1
ATOM 770 N N . GLY A 1 100 ? 15.303 -5.547 -24.982 1.00 92.50 100 GLY A N 1
ATOM 771 C CA . GLY A 1 100 ? 15.087 -6.392 -23.801 1.00 92.50 100 GLY A CA 1
ATOM 772 C C . GLY A 1 100 ? 15.785 -5.866 -22.539 1.00 92.50 100 GLY A C 1
ATOM 773 O O . GLY A 1 100 ? 15.175 -5.819 -21.473 1.00 92.50 100 GLY A O 1
ATOM 774 N N . ILE A 1 101 ? 17.034 -5.394 -22.661 1.00 94.19 101 ILE A N 1
ATOM 775 C CA . ILE A 1 101 ? 17.770 -4.784 -21.539 1.00 94.19 101 ILE A CA 1
ATOM 776 C C . ILE A 1 101 ? 17.085 -3.483 -21.110 1.00 94.19 101 ILE A C 1
ATOM 778 O O . ILE A 1 101 ? 16.890 -3.246 -19.920 1.00 94.19 101 ILE A O 1
ATOM 782 N N . LEU A 1 102 ? 16.671 -2.658 -22.075 1.00 92.38 102 LEU A N 1
ATOM 783 C CA . LEU A 1 102 ? 15.967 -1.412 -21.798 1.00 92.38 102 LEU A CA 1
ATOM 784 C C . LEU A 1 102 ? 14.633 -1.670 -21.081 1.00 92.38 102 LEU A C 1
ATOM 786 O O . LEU A 1 102 ? 14.334 -0.973 -20.115 1.00 92.38 102 LEU A O 1
ATOM 790 N N . ALA A 1 103 ? 13.870 -2.687 -21.495 1.00 94.06 103 ALA A N 1
ATOM 791 C CA . ALA A 1 103 ? 12.633 -3.120 -20.837 1.00 94.06 103 ALA A CA 1
ATOM 792 C C . ALA A 1 103 ? 12.869 -3.573 -19.393 1.00 94.06 103 ALA A C 1
ATOM 794 O O . ALA A 1 103 ? 12.131 -3.176 -18.496 1.00 94.06 103 ALA A O 1
ATOM 795 N N . PHE A 1 104 ? 13.932 -4.338 -19.138 1.00 95.88 104 PHE A N 1
ATOM 796 C CA . PHE A 1 104 ? 14.284 -4.749 -17.780 1.00 95.88 104 PHE A CA 1
ATOM 797 C C . PHE A 1 104 ? 14.640 -3.551 -16.881 1.00 95.88 104 PHE A C 1
ATOM 799 O O . PHE A 1 104 ? 14.139 -3.439 -15.758 1.00 95.88 104 PHE A O 1
ATOM 806 N N . VAL A 1 105 ? 15.465 -2.621 -17.378 1.00 96.19 105 VAL A N 1
ATOM 807 C CA . VAL A 1 105 ? 15.888 -1.430 -16.618 1.00 96.19 105 VAL A CA 1
ATOM 808 C C . VAL A 1 105 ? 14.704 -0.500 -16.344 1.00 96.19 105 VAL A C 1
ATOM 810 O O . VAL A 1 105 ? 14.496 -0.080 -15.207 1.00 96.19 105 VAL A O 1
ATOM 813 N N . THR A 1 106 ? 13.897 -0.204 -17.364 1.00 95.25 106 THR A N 1
ATOM 814 C CA . THR A 1 106 ? 12.705 0.650 -17.224 1.00 95.25 106 THR A CA 1
ATOM 815 C C . THR A 1 106 ? 11.642 0.009 -16.331 1.00 95.25 106 THR A C 1
ATOM 817 O O . THR A 1 106 ? 11.073 0.700 -15.487 1.00 95.25 106 THR A O 1
ATOM 820 N N . GLY A 1 107 ? 11.437 -1.308 -16.425 1.00 95.81 107 GLY A N 1
ATOM 821 C CA . GLY A 1 107 ? 10.581 -2.061 -15.508 1.00 95.81 107 GLY A CA 1
ATOM 822 C C . GLY A 1 107 ? 11.056 -1.982 -14.055 1.00 95.81 107 GLY A C 1
ATOM 823 O O . GLY A 1 107 ? 10.262 -1.684 -13.167 1.00 95.81 107 GLY A O 1
ATOM 824 N N . SER A 1 108 ? 12.359 -2.147 -13.805 1.00 94.75 108 SER A N 1
ATOM 825 C CA . SER A 1 108 ? 12.940 -2.044 -12.455 1.00 94.75 108 SER A CA 1
ATOM 826 C C . SER A 1 108 ? 12.755 -0.648 -11.848 1.00 94.75 108 SER A C 1
ATOM 828 O O . SER A 1 108 ? 12.364 -0.521 -10.688 1.00 94.75 108 SER A O 1
ATOM 830 N N . ILE A 1 109 ? 12.965 0.409 -12.643 1.00 96.81 109 ILE A N 1
ATOM 831 C CA . ILE A 1 109 ? 12.687 1.794 -12.225 1.00 96.81 109 ILE A CA 1
ATOM 832 C C . ILE A 1 109 ? 11.195 1.967 -11.907 1.00 96.81 109 ILE A C 1
ATOM 834 O O . ILE A 1 109 ? 10.851 2.595 -10.905 1.00 96.81 109 ILE A O 1
ATOM 838 N N . GLY A 1 110 ? 10.315 1.375 -12.719 1.00 96.00 110 GLY A N 1
ATOM 839 C CA . GLY A 1 110 ? 8.875 1.342 -12.472 1.00 96.00 110 GLY A CA 1
ATOM 840 C C . GLY A 1 110 ? 8.527 0.723 -11.117 1.00 96.00 110 GLY A C 1
ATOM 841 O O . GLY A 1 110 ? 7.780 1.327 -10.352 1.00 96.00 110 GLY A O 1
ATOM 842 N N . VAL A 1 111 ? 9.121 -0.422 -10.765 1.00 95.62 111 VAL A N 1
ATOM 843 C CA . VAL A 1 111 ? 8.903 -1.066 -9.456 1.00 95.62 111 VAL A CA 1
ATOM 844 C C . VAL A 1 111 ? 9.317 -0.145 -8.308 1.00 95.62 111 VAL A C 1
ATOM 846 O O . VAL A 1 111 ? 8.546 0.028 -7.366 1.00 95.62 111 VAL A O 1
ATOM 849 N N . VAL A 1 112 ? 10.488 0.497 -8.389 1.00 96.31 112 VAL A N 1
ATOM 850 C CA . VAL A 1 112 ? 10.958 1.436 -7.351 1.00 96.31 112 VAL A CA 1
ATOM 851 C C . VAL A 1 112 ? 10.019 2.641 -7.224 1.00 96.31 112 VAL A C 1
ATOM 853 O O . VAL A 1 112 ? 9.662 3.035 -6.113 1.00 96.31 112 VAL A O 1
ATOM 856 N N . ALA A 1 113 ? 9.564 3.203 -8.346 1.00 96.25 113 ALA A N 1
ATOM 857 C CA . ALA A 1 113 ? 8.590 4.292 -8.346 1.00 96.25 113 ALA A CA 1
ATOM 858 C C . ALA A 1 113 ? 7.248 3.860 -7.729 1.00 96.25 113 ALA A C 1
ATOM 860 O O . ALA A 1 113 ? 6.675 4.590 -6.917 1.00 96.25 113 ALA A O 1
ATOM 861 N N . GLY A 1 114 ? 6.774 2.656 -8.060 1.00 94.94 114 GLY A N 1
ATOM 862 C CA . GLY A 1 114 ? 5.558 2.080 -7.496 1.00 94.94 114 GLY A CA 1
ATOM 863 C C . GLY A 1 114 ? 5.675 1.797 -5.995 1.00 94.94 114 GLY A C 1
ATOM 864 O O . GLY A 1 114 ? 4.729 2.068 -5.261 1.00 94.94 114 GLY A O 1
ATOM 865 N N . GLN A 1 115 ? 6.843 1.359 -5.511 1.00 94.25 115 GLN A N 1
ATOM 866 C CA . GLN A 1 115 ? 7.130 1.251 -4.074 1.00 94.25 115 GLN A CA 1
ATOM 867 C C . GLN A 1 115 ? 7.063 2.623 -3.392 1.00 94.25 115 GLN A C 1
ATOM 869 O O . GLN A 1 115 ? 6.402 2.776 -2.367 1.00 94.25 115 GLN A O 1
ATOM 874 N N . GLY A 1 116 ? 7.668 3.657 -3.985 1.00 95.50 116 GLY A N 1
ATOM 875 C CA . GLY A 1 116 ? 7.580 5.027 -3.471 1.00 95.50 116 GLY A CA 1
ATOM 876 C C . GLY A 1 116 ? 6.138 5.542 -3.386 1.00 95.50 116 GLY A C 1
ATOM 877 O O . GLY A 1 116 ? 5.747 6.133 -2.377 1.00 95.50 116 GLY A O 1
ATOM 878 N N . TYR A 1 117 ? 5.324 5.271 -4.410 1.00 96.19 117 TYR A N 1
ATOM 879 C CA . TYR A 1 117 ? 3.890 5.570 -4.396 1.00 96.19 117 TYR A CA 1
ATOM 880 C C . TYR A 1 117 ? 3.155 4.799 -3.291 1.00 96.19 117 TYR A C 1
ATOM 882 O O . TYR A 1 117 ? 2.356 5.388 -2.561 1.00 96.19 117 TYR A O 1
ATOM 890 N N . HIS A 1 118 ? 3.464 3.510 -3.124 1.00 93.56 118 HIS A N 1
ATOM 891 C CA . HIS A 1 118 ? 2.892 2.670 -2.078 1.00 93.56 118 HIS A CA 1
ATOM 892 C C . HIS A 1 118 ? 3.156 3.255 -0.685 1.00 93.56 118 HIS A C 1
ATOM 894 O O . HIS A 1 118 ? 2.212 3.561 0.045 1.00 93.56 118 HIS A O 1
ATOM 900 N N . PHE A 1 119 ? 4.418 3.546 -0.353 1.00 93.19 119 PHE A N 1
ATOM 901 C CA . PHE A 1 119 ? 4.777 4.187 0.916 1.00 93.19 119 PHE A CA 1
ATOM 902 C C . PHE A 1 119 ? 4.091 5.539 1.098 1.00 93.19 119 PHE A C 1
ATOM 904 O O . PHE A 1 119 ? 3.548 5.817 2.168 1.00 93.19 119 PHE A O 1
ATOM 911 N N . ARG A 1 120 ? 4.062 6.377 0.056 1.00 94.88 120 ARG A N 1
ATOM 912 C CA . ARG A 1 120 ? 3.363 7.664 0.108 1.00 94.88 120 ARG A CA 1
ATOM 913 C C . ARG A 1 120 ? 1.880 7.493 0.449 1.00 94.88 120 ARG A C 1
ATOM 915 O O . ARG A 1 120 ? 1.372 8.260 1.261 1.00 94.88 120 ARG A O 1
ATOM 922 N N . SER A 1 121 ? 1.211 6.489 -0.116 1.00 94.94 121 SER A N 1
ATOM 923 C CA . SER A 1 121 ? -0.200 6.214 0.170 1.00 94.94 121 SER A CA 1
ATOM 924 C C . SER A 1 121 ? -0.432 5.801 1.629 1.00 94.94 121 SER A C 1
ATOM 926 O O . SER A 1 121 ? -1.377 6.288 2.244 1.00 94.94 121 SER A O 1
ATOM 928 N N . HIS A 1 122 ? 0.474 5.016 2.227 1.00 94.19 122 HIS A N 1
ATOM 929 C CA . HIS A 1 122 ? 0.449 4.719 3.665 1.00 94.19 122 HIS A CA 1
ATOM 930 C C . HIS A 1 122 ? 0.638 5.982 4.513 1.00 94.19 122 HIS A C 1
ATOM 932 O O . HIS A 1 122 ? -0.066 6.177 5.499 1.00 94.19 122 HIS A O 1
ATOM 938 N N . PHE A 1 123 ? 1.547 6.882 4.128 1.00 94.00 123 PHE A N 1
ATOM 939 C CA . PHE A 1 123 ? 1.713 8.153 4.839 1.00 94.00 123 PHE A CA 1
ATOM 940 C C . PHE A 1 123 ? 0.480 9.053 4.735 1.00 94.00 123 PHE A C 1
ATOM 942 O O . PHE A 1 123 ? 0.119 9.701 5.714 1.00 94.00 123 PHE A O 1
ATOM 949 N N . GLU A 1 124 ? -0.155 9.128 3.567 1.00 95.19 124 GLU A N 1
ATOM 950 C CA . GLU A 1 124 ? -1.394 9.890 3.383 1.00 95.19 124 GLU A CA 1
ATOM 951 C C . GLU A 1 124 ? -2.549 9.275 4.182 1.00 95.19 124 GLU A C 1
ATOM 953 O O . GLU A 1 124 ? -3.270 10.013 4.845 1.00 95.19 124 GLU A O 1
ATOM 958 N N . PHE A 1 125 ? -2.655 7.944 4.211 1.00 95.81 125 PHE A N 1
ATOM 959 C CA . PHE A 1 125 ? -3.586 7.203 5.062 1.00 95.81 125 PHE A CA 1
ATOM 960 C C . PHE A 1 125 ? -3.413 7.564 6.542 1.00 95.81 125 PHE A C 1
ATOM 962 O O . PHE A 1 125 ? -4.357 8.015 7.184 1.00 95.81 125 PHE A O 1
ATOM 969 N N . LEU A 1 126 ? -2.188 7.457 7.067 1.00 95.06 126 LEU A N 1
ATOM 970 C CA . LEU A 1 126 ? -1.896 7.762 8.470 1.00 95.06 126 LEU A CA 1
ATOM 971 C C . LEU A 1 126 ? -2.172 9.225 8.829 1.00 95.06 126 LEU A C 1
ATOM 973 O O . LEU A 1 126 ? -2.555 9.519 9.957 1.00 95.06 126 LEU A O 1
ATOM 977 N N . LYS A 1 127 ? -1.995 10.146 7.876 1.00 95.06 127 LYS A N 1
ATOM 978 C CA . LYS A 1 127 ? -2.315 11.566 8.067 1.00 95.06 127 LYS A CA 1
ATOM 979 C C . LYS A 1 127 ? -3.811 11.853 8.137 1.00 95.06 127 LYS A C 1
ATOM 981 O O . LYS A 1 127 ? -4.175 12.899 8.661 1.00 95.06 127 LYS A O 1
ATOM 986 N N . GLN A 1 128 ? -4.643 10.987 7.567 1.00 96.75 128 GLN A N 1
ATOM 987 C CA . GLN A 1 128 ? -6.094 11.157 7.543 1.00 96.75 128 GLN A CA 1
ATOM 988 C C . GLN A 1 128 ? -6.792 10.482 8.730 1.00 96.75 128 GLN A C 1
ATOM 990 O O . GLN A 1 128 ? -7.990 10.681 8.894 1.00 96.75 128 GLN A O 1
ATOM 995 N N . LEU A 1 129 ? -6.070 9.707 9.549 1.00 96.75 129 LEU A N 1
ATOM 996 C CA . LEU A 1 129 ? -6.631 9.109 10.760 1.00 96.75 129 LEU A CA 1
ATOM 997 C C . LEU A 1 129 ? -7.012 10.195 11.771 1.00 96.75 129 LEU A C 1
ATOM 999 O O . LEU A 1 129 ? -6.191 11.041 12.130 1.00 96.75 129 LEU A O 1
ATOM 1003 N N . GLU A 1 130 ? -8.246 10.130 12.258 1.00 97.00 130 GLU A N 1
ATOM 1004 C CA . GLU A 1 130 ? -8.782 11.020 13.285 1.00 97.00 130 GLU A CA 1
ATOM 1005 C C . GLU A 1 130 ? -8.215 10.658 14.664 1.00 97.00 130 GLU A C 1
ATOM 1007 O O . GLU A 1 130 ? -7.811 11.538 15.426 1.00 97.00 130 GLU A O 1
ATOM 1012 N N . ASN A 1 131 ? -8.121 9.359 14.970 1.00 96.19 131 ASN A N 1
ATOM 1013 C CA . ASN A 1 131 ? -7.575 8.860 16.226 1.00 96.19 131 ASN A CA 1
ATOM 1014 C C . ASN A 1 131 ? -6.421 7.866 15.989 1.00 96.19 131 ASN A C 1
ATOM 1016 O O . ASN A 1 131 ? -6.604 6.649 16.109 1.00 96.19 131 ASN A O 1
ATOM 1020 N N . PRO A 1 132 ? -5.190 8.351 15.722 1.00 95.12 132 PRO A N 1
ATOM 1021 C CA . PRO A 1 132 ? -4.050 7.477 15.445 1.00 95.12 132 PRO A CA 1
ATOM 1022 C C . PRO A 1 132 ? -3.735 6.529 16.612 1.00 95.12 132 PRO A C 1
ATOM 1024 O O . PRO A 1 132 ? -3.407 5.368 16.385 1.00 95.12 132 PRO A O 1
ATOM 1027 N N . LYS A 1 133 ? -3.898 6.977 17.866 1.00 95.44 133 LYS A N 1
ATOM 1028 C CA . LYS A 1 133 ? -3.681 6.129 19.054 1.00 95.44 133 LYS A CA 1
ATOM 1029 C C . LYS A 1 133 ? -4.732 5.021 19.176 1.00 95.44 133 LYS A C 1
ATOM 1031 O O . LYS A 1 133 ? -4.404 3.912 19.589 1.00 95.44 133 LYS A O 1
ATOM 1036 N N . GLY A 1 134 ? -5.987 5.313 18.837 1.00 96.38 134 GLY A N 1
ATOM 1037 C CA . GLY A 1 134 ? -7.060 4.317 18.791 1.00 96.38 134 GLY A CA 1
ATOM 1038 C C . GLY A 1 134 ? -6.811 3.259 17.716 1.00 96.38 134 GLY A C 1
ATOM 1039 O O . GLY A 1 134 ? -6.901 2.061 17.988 1.00 96.38 134 GLY A O 1
ATOM 1040 N N . PHE A 1 135 ? -6.383 3.700 16.529 1.00 96.62 135 PHE A N 1
ATOM 1041 C CA . PHE A 1 135 ? -5.971 2.810 15.446 1.00 96.62 135 PHE A CA 1
ATOM 1042 C C . PHE A 1 135 ? -4.789 1.913 15.841 1.00 96.62 135 PHE A C 1
ATOM 1044 O O . PHE A 1 135 ? -4.824 0.715 15.575 1.00 96.62 135 PHE A O 1
ATOM 1051 N N . GLU A 1 136 ? -3.777 2.457 16.523 1.00 94.94 136 GLU A N 1
ATOM 1052 C CA . GLU A 1 136 ? -2.630 1.692 17.031 1.00 94.94 136 GLU A CA 1
ATOM 1053 C C . GLU A 1 136 ? -3.069 0.546 17.958 1.00 94.94 136 GLU A C 1
ATOM 1055 O O . GLU A 1 136 ? -2.743 -0.613 17.705 1.00 94.94 136 GLU A O 1
ATOM 1060 N N . ARG A 1 137 ? -3.912 0.843 18.959 1.00 95.62 137 ARG A N 1
ATOM 1061 C CA . ARG A 1 137 ? -4.461 -0.174 19.879 1.00 95.62 137 ARG A CA 1
ATOM 1062 C C . ARG A 1 137 ? -5.298 -1.227 19.160 1.00 95.62 137 ARG A C 1
ATOM 1064 O O . ARG A 1 137 ? -5.237 -2.407 19.494 1.00 95.62 137 ARG A O 1
ATOM 1071 N N . ALA A 1 138 ? -6.100 -0.809 18.184 1.00 96.75 138 ALA A N 1
ATOM 1072 C CA . ALA A 1 138 ? -6.898 -1.737 17.396 1.00 96.75 138 ALA A CA 1
ATOM 1073 C C . ALA A 1 138 ? -6.013 -2.680 16.573 1.00 96.75 138 ALA A C 1
ATOM 1075 O O . ALA A 1 138 ? -6.280 -3.878 16.509 1.00 96.75 138 ALA A O 1
ATOM 1076 N N . MET A 1 139 ? -4.939 -2.156 15.981 1.00 95.44 139 MET A N 1
ATOM 1077 C CA . MET A 1 139 ? -3.969 -2.963 15.251 1.00 95.44 139 MET A CA 1
ATOM 1078 C C . MET A 1 139 ? -3.267 -3.970 16.156 1.00 95.44 139 MET A C 1
ATOM 1080 O O . MET A 1 139 ? -3.174 -5.140 15.784 1.00 95.44 139 MET A O 1
ATOM 1084 N N . ASP A 1 140 ? -2.854 -3.552 17.352 1.00 93.81 140 ASP A N 1
ATOM 1085 C CA . ASP A 1 140 ? -2.304 -4.452 18.367 1.00 93.81 140 ASP A CA 1
ATOM 1086 C C . ASP A 1 140 ? -3.268 -5.590 18.698 1.00 93.81 140 ASP A C 1
ATOM 1088 O O . ASP A 1 140 ? -2.877 -6.758 18.652 1.00 93.81 140 ASP A O 1
ATOM 1092 N N . ASN A 1 141 ? -4.540 -5.281 18.958 1.00 95.00 141 ASN A N 1
ATOM 1093 C CA . ASN A 1 141 ? -5.555 -6.292 19.254 1.00 95.00 141 ASN A CA 1
ATOM 1094 C C . ASN A 1 141 ? -5.754 -7.273 18.090 1.00 95.00 141 ASN A C 1
ATOM 1096 O O . ASN A 1 141 ? -5.905 -8.476 18.313 1.00 95.00 141 ASN A O 1
ATOM 1100 N N . VAL A 1 142 ? -5.726 -6.783 16.846 1.00 95.25 142 VAL A N 1
ATOM 1101 C CA . VAL A 1 142 ? -5.831 -7.622 15.643 1.00 95.25 142 VAL A CA 1
ATOM 1102 C C . VAL A 1 142 ? -4.620 -8.549 15.511 1.00 95.25 142 VAL A C 1
ATOM 1104 O O . VAL A 1 142 ? -4.796 -9.746 15.272 1.00 95.25 142 VAL A O 1
ATOM 1107 N N . TYR A 1 143 ? -3.399 -8.040 15.703 1.00 92.75 143 TYR A N 1
ATOM 1108 C CA . TYR A 1 143 ? -2.186 -8.862 15.650 1.00 92.75 143 TYR A CA 1
ATOM 1109 C C . TYR A 1 143 ? -2.155 -9.914 16.758 1.00 92.75 143 TYR A C 1
ATOM 1111 O O . TYR A 1 143 ? -1.885 -11.080 16.467 1.00 92.75 143 TYR A O 1
ATOM 1119 N N . HIS A 1 144 ? -2.503 -9.541 17.991 1.00 92.50 144 HIS A N 1
ATOM 1120 C CA . HIS A 1 144 ? -2.608 -10.481 19.110 1.00 92.50 144 HIS A CA 1
ATOM 1121 C C . HIS A 1 144 ? -3.700 -11.532 18.868 1.00 92.50 144 HIS A C 1
ATOM 1123 O O . HIS A 1 144 ? -3.525 -12.695 19.228 1.00 92.50 144 HIS A O 1
ATOM 1129 N N . GLY A 1 145 ? -4.804 -11.155 18.215 1.00 93.56 145 GLY A N 1
ATOM 1130 C CA . GLY A 1 145 ? -5.875 -12.082 17.851 1.00 93.56 145 GLY A CA 1
ATOM 1131 C C . GLY A 1 145 ? -5.452 -13.125 16.813 1.00 93.56 145 GLY A C 1
ATOM 1132 O O . GLY A 1 145 ? -5.859 -14.281 16.905 1.00 93.56 145 GLY A O 1
ATOM 1133 N N . ILE A 1 146 ? -4.625 -12.740 15.836 1.00 93.50 146 ILE A N 1
ATOM 1134 C CA . ILE A 1 146 ? -4.145 -13.642 14.776 1.00 93.50 146 ILE A CA 1
ATOM 1135 C C . ILE A 1 146 ? -2.961 -14.484 15.258 1.00 93.50 146 ILE A C 1
ATOM 1137 O O . ILE A 1 146 ? -2.862 -15.664 14.918 1.00 93.50 146 ILE A O 1
ATOM 1141 N N . ASN A 1 147 ? -2.054 -13.891 16.033 1.00 90.25 147 ASN A N 1
ATOM 1142 C CA . ASN A 1 147 ? -0.876 -14.567 16.551 1.00 90.25 147 ASN A CA 1
ATOM 1143 C C . ASN A 1 147 ? -0.656 -14.226 18.035 1.00 90.25 147 ASN A C 1
ATOM 1145 O O . ASN A 1 147 ? 0.127 -13.328 18.351 1.00 90.25 147 ASN A O 1
ATOM 1149 N N . PRO A 1 148 ? -1.273 -14.989 18.957 1.00 88.69 148 PRO A N 1
ATOM 1150 C CA . PRO A 1 148 ? -1.187 -14.742 20.400 1.00 88.69 148 PRO A CA 1
ATOM 1151 C C . PRO A 1 148 ? 0.234 -14.817 20.971 1.00 88.69 148 PRO A C 1
ATOM 1153 O O . PRO A 1 148 ? 0.472 -14.402 22.099 1.00 88.69 148 PRO A O 1
ATOM 1156 N N . ARG A 1 149 ? 1.176 -15.404 20.222 1.00 88.19 149 ARG A N 1
ATOM 1157 C CA . ARG A 1 149 ? 2.573 -15.587 20.638 1.00 88.19 149 ARG A CA 1
ATOM 1158 C C . ARG A 1 149 ? 3.494 -14.471 20.163 1.00 88.19 149 ARG A C 1
ATOM 1160 O O . ARG A 1 149 ? 4.677 -14.504 20.478 1.00 88.19 149 ARG A O 1
ATOM 1167 N N . SER A 1 150 ? 2.988 -13.538 19.365 1.00 77.62 150 SER A N 1
ATOM 1168 C CA . SER A 1 150 ? 3.790 -12.467 18.795 1.00 77.62 150 SER A CA 1
ATOM 1169 C C . SER A 1 150 ? 3.857 -11.300 19.783 1.00 77.62 150 SER A C 1
ATOM 1171 O O . SER A 1 150 ? 2.833 -10.648 19.972 1.00 77.62 150 SER A O 1
ATOM 1173 N N . PRO A 1 151 ? 5.022 -10.968 20.375 1.00 76.12 151 PRO A N 1
ATOM 1174 C CA . PRO A 1 151 ? 5.185 -9.800 21.252 1.00 76.12 151 PRO A CA 1
ATOM 1175 C C . PRO A 1 151 ? 5.271 -8.495 20.438 1.00 76.12 151 PRO A C 1
ATOM 1177 O O . PRO A 1 151 ? 6.053 -7.594 20.733 1.00 76.12 151 PRO A O 1
ATOM 1180 N N . VAL A 1 152 ? 4.537 -8.427 19.329 1.00 77.06 152 VAL A N 1
ATOM 1181 C CA . VAL A 1 152 ? 4.605 -7.322 18.381 1.00 77.06 152 VAL A CA 1
ATOM 1182 C C . VAL A 1 152 ? 3.693 -6.225 18.896 1.00 77.06 152 VAL A C 1
ATOM 1184 O O . VAL A 1 152 ? 2.477 -6.312 18.766 1.00 77.06 152 VAL A O 1
ATOM 1187 N N . HIS A 1 153 ? 4.314 -5.205 19.479 1.00 79.75 153 HIS A N 1
ATOM 1188 C CA . HIS A 1 153 ? 3.679 -3.918 19.715 1.00 79.75 153 HIS A CA 1
ATOM 1189 C C . HIS A 1 153 ? 3.790 -3.100 18.438 1.00 79.75 153 HIS A C 1
ATOM 1191 O O . HIS A 1 153 ? 4.884 -2.701 18.026 1.00 79.75 153 HIS A O 1
ATOM 1197 N N . PHE A 1 154 ? 2.657 -2.913 17.788 1.00 83.31 154 PHE A N 1
ATOM 1198 C CA . PHE A 1 154 ? 2.493 -2.062 16.638 1.00 83.31 154 PHE A CA 1
ATOM 1199 C C . PHE A 1 154 ? 2.573 -0.615 17.099 1.00 83.31 154 PHE A C 1
ATOM 1201 O O . PHE A 1 154 ? 1.739 -0.155 17.866 1.00 83.31 154 PHE A O 1
ATOM 1208 N N . ARG A 1 155 ? 3.570 0.118 16.601 1.00 86.88 155 ARG A N 1
ATOM 1209 C CA . ARG A 1 155 ? 3.700 1.548 16.873 1.00 86.88 155 ARG A CA 1
ATOM 1210 C C . ARG A 1 155 ? 3.658 2.330 15.577 1.00 86.88 155 ARG A C 1
ATOM 1212 O O . ARG A 1 155 ? 4.434 2.057 14.653 1.00 86.88 155 ARG A O 1
ATOM 1219 N N . LEU A 1 156 ? 2.770 3.321 15.506 1.00 86.31 156 LEU A N 1
ATOM 1220 C CA . LEU A 1 156 ? 2.745 4.230 14.366 1.00 86.31 156 LEU A CA 1
ATOM 1221 C C . LEU A 1 156 ? 4.050 5.039 14.329 1.00 86.31 156 LEU A C 1
ATOM 1223 O O . LEU A 1 156 ? 4.557 5.440 15.383 1.00 86.31 156 LEU A O 1
ATOM 1227 N N . PRO A 1 157 ? 4.619 5.305 13.137 1.00 84.19 157 PRO A N 1
ATOM 1228 C CA . PRO A 1 157 ? 5.751 6.207 13.055 1.00 84.19 157 PRO A CA 1
ATOM 1229 C C . PRO A 1 157 ? 5.289 7.547 13.618 1.00 84.19 157 PRO A C 1
ATOM 1231 O O . PRO A 1 157 ? 4.194 8.013 13.293 1.00 84.19 157 PRO A O 1
ATOM 1234 N N . SER A 1 158 ? 6.109 8.176 14.461 1.00 79.25 158 SER A N 1
ATOM 1235 C CA . SER A 1 158 ? 5.856 9.544 14.897 1.00 79.25 158 SER A CA 1
ATOM 1236 C C . SER A 1 158 ? 6.024 10.447 13.680 1.00 79.25 158 SER A C 1
ATOM 1238 O O . SER A 1 158 ? 7.098 10.994 13.423 1.00 79.25 158 SER A O 1
ATOM 1240 N N . ILE A 1 159 ? 4.973 10.556 12.871 1.00 77.00 159 ILE A N 1
ATOM 1241 C CA . ILE A 1 159 ? 4.876 11.564 11.836 1.00 77.00 159 ILE A CA 1
ATOM 1242 C C . ILE A 1 159 ? 4.786 12.849 12.640 1.00 77.00 159 ILE A C 1
ATOM 1244 O O . ILE A 1 159 ? 3.724 13.188 13.153 1.00 77.00 159 ILE A O 1
ATOM 1248 N N . ALA A 1 160 ? 5.925 13.512 12.838 1.00 65.75 160 ALA A N 1
ATOM 1249 C CA . ALA A 1 160 ? 5.949 14.865 13.348 1.00 65.75 160 ALA A CA 1
ATOM 1250 C C . ALA A 1 160 ? 5.129 15.674 12.346 1.00 65.75 160 ALA A C 1
ATOM 1252 O O . ALA A 1 160 ? 5.616 16.028 11.267 1.00 65.75 160 ALA A O 1
ATOM 1253 N N . PHE A 1 161 ? 3.837 15.839 12.636 1.00 59.34 161 PHE A N 1
ATOM 1254 C CA . PHE A 1 161 ? 2.945 16.644 11.835 1.00 59.34 161 PHE A CA 1
ATOM 1255 C C . PHE A 1 161 ? 3.576 18.018 11.856 1.00 59.34 161 PHE A C 1
ATOM 1257 O O . PHE A 1 161 ? 3.571 18.713 12.864 1.00 59.34 161 PHE A O 1
ATOM 1264 N N . LYS A 1 162 ? 4.202 18.375 10.738 1.00 51.03 162 LYS A N 1
ATOM 1265 C CA . LYS A 1 162 ? 4.896 19.643 10.535 1.00 51.03 162 LYS A CA 1
ATOM 1266 C C . LYS A 1 162 ? 3.877 20.781 10.381 1.00 51.03 162 LYS A C 1
ATOM 1268 O O . LYS A 1 162 ? 4.033 21.656 9.541 1.00 51.03 162 LYS A O 1
ATOM 1273 N N . GLY A 1 163 ? 2.789 20.727 11.143 1.00 51.22 163 GLY A N 1
ATOM 1274 C CA . GLY A 1 163 ? 1.989 21.873 11.509 1.00 51.22 163 GLY A CA 1
ATOM 1275 C C . GLY A 1 163 ? 2.579 22.357 12.816 1.00 51.22 163 GLY A C 1
ATOM 1276 O O . GLY A 1 163 ? 2.607 21.593 13.771 1.00 51.22 163 GLY A O 1
ATOM 1277 N N . LYS A 1 164 ? 3.138 23.571 12.785 1.00 47.75 164 LYS A N 1
ATOM 1278 C CA . LYS A 1 164 ? 3.526 24.397 13.932 1.00 47.75 164 LYS A CA 1
ATOM 1279 C C . LYS A 1 164 ? 3.124 23.760 15.258 1.00 47.75 164 LYS A C 1
ATOM 1281 O O . LYS A 1 164 ? 1.931 23.706 15.557 1.00 47.75 164 LYS A O 1
ATOM 1286 N N . ALA A 1 165 ? 4.116 23.315 16.027 1.00 44.00 165 ALA A N 1
ATOM 1287 C CA . ALA A 1 165 ? 3.939 23.217 17.460 1.00 44.00 165 ALA A CA 1
ATOM 1288 C C . ALA A 1 165 ? 3.234 24.511 17.881 1.00 44.00 165 ALA A C 1
ATOM 1290 O O . ALA A 1 165 ? 3.766 25.609 17.697 1.00 44.00 165 ALA A O 1
ATOM 1291 N N . LEU A 1 166 ? 1.985 24.392 18.325 1.00 51.62 166 LEU A N 1
ATOM 1292 C CA . LEU A 1 166 ? 1.413 25.380 19.216 1.00 51.62 166 LEU A CA 1
ATOM 1293 C C . LEU A 1 166 ? 2.214 25.215 20.508 1.00 51.62 166 LEU A C 1
ATOM 1295 O O . LEU A 1 166 ? 1.777 24.552 21.445 1.00 51.62 166 LEU A O 1
ATOM 1299 N N . ASP A 1 167 ? 3.437 25.750 20.487 1.00 44.62 167 ASP A N 1
ATOM 1300 C CA . ASP A 1 167 ? 4.189 26.146 21.665 1.00 44.62 167 ASP A CA 1
ATOM 1301 C C . ASP A 1 167 ? 3.243 27.061 22.442 1.00 44.62 167 ASP A C 1
ATOM 1303 O O . ASP A 1 167 ? 3.068 28.228 22.093 1.00 44.62 167 ASP A O 1
ATOM 1307 N N . GLY A 1 168 ? 2.506 26.506 23.400 1.00 47.28 168 GLY A N 1
ATOM 1308 C CA . GLY A 1 168 ? 1.527 27.287 24.147 1.00 47.28 168 GLY A CA 1
ATOM 1309 C C . GLY A 1 168 ? 0.329 26.540 24.707 1.00 47.28 168 GLY A C 1
ATOM 1310 O O . GLY A 1 168 ? -0.460 27.163 25.407 1.00 47.28 168 GLY A O 1
ATOM 1311 N N . VAL A 1 169 ? 0.180 25.235 24.472 1.00 49.06 169 VAL A N 1
ATOM 1312 C CA . VAL A 1 169 ? -0.637 24.418 25.379 1.00 49.06 169 VAL A CA 1
ATOM 1313 C C . VAL A 1 169 ? 0.303 23.461 26.080 1.00 49.06 169 VAL A C 1
ATOM 1315 O O . VAL A 1 169 ? 0.419 22.280 25.759 1.00 49.06 169 VAL A O 1
ATOM 1318 N N . GLU A 1 170 ? 1.025 24.055 27.032 1.00 45.72 170 GLU A N 1
ATOM 1319 C CA . GLU A 1 170 ? 1.472 23.362 28.227 1.00 45.72 170 GLU A CA 1
ATOM 1320 C C . GLU A 1 170 ? 0.415 22.355 28.662 1.00 45.72 170 GLU A C 1
ATOM 1322 O O . GLU A 1 170 ? -0.785 22.580 28.502 1.00 45.72 170 GLU A O 1
ATOM 1327 N N . ALA A 1 171 ? 0.910 21.272 29.244 1.00 49.88 171 ALA A N 1
ATOM 1328 C CA . ALA A 1 171 ? 0.217 20.323 30.088 1.00 49.88 171 ALA A CA 1
ATOM 1329 C C . ALA A 1 171 ? -0.664 21.003 31.159 1.00 49.88 171 ALA A C 1
ATOM 1331 O O . ALA A 1 171 ? -0.412 20.931 32.362 1.00 49.88 171 ALA A O 1
ATOM 1332 N N . GLY A 1 172 ? -1.742 21.644 30.718 1.00 44.78 172 GLY A N 1
ATOM 1333 C CA . GLY A 1 172 ? -2.915 21.935 31.496 1.00 44.78 172 GLY A CA 1
ATOM 1334 C C . GLY A 1 172 ? -3.517 20.586 31.799 1.00 44.78 172 GLY A C 1
ATOM 1335 O O . GLY A 1 172 ? -4.202 20.016 30.955 1.00 44.78 172 GLY A O 1
ATOM 1336 N N . LYS A 1 173 ? -3.134 20.065 32.968 1.00 47.09 173 LYS A N 1
ATOM 1337 C CA . LYS A 1 173 ? -3.896 19.140 33.802 1.00 47.09 173 LYS A CA 1
ATOM 1338 C C . LYS A 1 173 ? -5.212 18.771 33.132 1.00 47.09 173 LYS A C 1
ATOM 1340 O O . LYS A 1 173 ? -6.151 19.566 33.140 1.00 47.09 173 LYS A O 1
ATOM 1345 N N . GLU A 1 174 ? -5.236 17.577 32.558 1.00 45.84 174 GLU A N 1
ATOM 1346 C CA . GLU A 1 174 ? -6.452 16.849 32.240 1.00 45.84 174 GLU A CA 1
ATOM 1347 C C . GLU A 1 174 ? -7.226 16.724 33.558 1.00 45.84 174 GLU A C 1
ATOM 1349 O O . GLU A 1 174 ? -6.994 15.847 34.385 1.00 45.84 174 GLU A O 1
ATOM 1354 N N . ALA A 1 175 ? -8.039 17.740 33.830 1.00 49.56 175 ALA A N 1
ATOM 1355 C CA . ALA A 1 175 ? -9.090 17.682 34.809 1.00 49.56 175 ALA A CA 1
ATOM 1356 C C . ALA A 1 175 ? -10.136 16.765 34.192 1.00 49.56 175 ALA A C 1
ATOM 1358 O O . ALA A 1 175 ? -10.867 17.187 33.299 1.00 49.56 175 ALA A O 1
ATOM 1359 N N . ASP A 1 176 ? -10.142 15.516 34.652 1.00 45.59 176 ASP A N 1
ATOM 1360 C CA . ASP A 1 176 ? -11.271 14.596 34.592 1.00 45.59 176 ASP A CA 1
ATOM 1361 C C . ASP A 1 176 ? -12.603 15.358 34.711 1.00 45.59 176 ASP A C 1
ATOM 1363 O O . ASP A 1 176 ? -12.937 15.836 35.801 1.00 45.59 176 ASP A O 1
ATOM 1367 N N . PRO A 1 177 ? -13.436 15.428 33.659 1.00 53.41 177 PRO A N 1
ATOM 1368 C CA . PRO A 1 177 ? -14.844 15.732 33.807 1.00 53.41 177 PRO A CA 1
ATOM 1369 C C . PRO A 1 177 ? -15.640 14.420 33.787 1.00 53.41 177 PRO A C 1
ATOM 1371 O O . PRO A 1 177 ? -16.645 14.305 33.097 1.00 53.41 177 PRO A O 1
ATOM 1374 N N . ALA A 1 178 ? -15.172 13.407 34.516 1.00 44.94 178 ALA A N 1
ATOM 1375 C CA . ALA A 1 178 ? -15.960 12.241 34.899 1.00 44.94 178 ALA A CA 1
ATOM 1376 C C . ALA A 1 178 ? -15.275 11.543 36.075 1.00 44.94 178 ALA A C 1
ATOM 1378 O O . ALA A 1 178 ? -14.569 10.550 35.924 1.00 44.94 178 ALA A O 1
ATOM 1379 N N . GLY A 1 179 ? -15.491 12.090 37.270 1.00 47.09 179 GLY A N 1
ATOM 1380 C CA . GLY A 1 179 ? -15.109 11.441 38.510 1.00 47.09 179 GLY A CA 1
ATOM 1381 C C . GLY A 1 179 ? -15.699 10.036 38.615 1.00 47.09 179 GLY A C 1
ATOM 1382 O O . GLY A 1 179 ? -16.884 9.872 38.879 1.00 47.09 179 GLY A O 1
ATOM 1383 N N . LEU A 1 180 ? -14.833 9.039 38.486 1.00 43.62 180 LEU A N 1
ATOM 1384 C CA . LEU A 1 180 ? -14.846 7.807 39.267 1.00 43.62 180 LEU A CA 1
ATOM 1385 C C . LEU A 1 180 ? -13.392 7.562 39.667 1.00 43.62 180 LEU A C 1
ATOM 1387 O O . LEU A 1 180 ? -12.653 6.810 39.039 1.00 43.62 180 LEU A O 1
ATOM 1391 N N . GLY A 1 181 ? -12.970 8.326 40.676 1.00 45.38 181 GLY A N 1
ATOM 1392 C CA . GLY A 1 181 ? -11.604 8.358 41.166 1.00 45.38 181 GLY A CA 1
ATOM 1393 C C . GLY A 1 181 ? -11.153 7.006 41.707 1.00 45.38 181 GLY A C 1
ATOM 1394 O O . GLY A 1 181 ? -11.698 6.504 42.685 1.00 45.38 181 GLY A O 1
ATOM 1395 N N . MET A 1 182 ? -10.096 6.479 41.104 1.00 47.88 182 MET A N 1
ATOM 1396 C CA . MET A 1 182 ? -9.158 5.558 41.735 1.00 47.88 182 MET A CA 1
ATOM 1397 C C . MET A 1 182 ? -7.759 6.023 41.337 1.00 47.88 182 MET A C 1
ATOM 1399 O O . MET A 1 182 ? -7.258 5.702 40.262 1.00 47.88 182 MET A O 1
ATOM 1403 N N . ALA A 1 183 ? -7.157 6.851 42.189 1.00 46.50 183 ALA A N 1
ATOM 1404 C CA . ALA A 1 183 ? -5.773 7.277 42.037 1.00 46.50 183 ALA A CA 1
ATOM 1405 C C . ALA A 1 183 ? -4.834 6.158 42.527 1.00 46.50 183 ALA A C 1
ATOM 1407 O O . ALA A 1 183 ? -5.024 5.668 43.643 1.00 46.50 183 ALA A O 1
ATOM 1408 N N . PRO A 1 184 ? -3.809 5.759 41.755 1.00 51.34 184 PRO A N 1
ATOM 1409 C CA . PRO A 1 184 ? -2.805 4.817 42.218 1.00 51.34 184 PRO A CA 1
ATOM 1410 C C . PRO A 1 184 ? -1.667 5.566 42.930 1.00 51.34 184 PRO A C 1
ATOM 1412 O O . PRO A 1 184 ? -1.067 6.479 42.368 1.00 51.34 184 PRO A O 1
ATOM 1415 N N . GLY A 1 185 ? -1.341 5.144 44.155 1.00 53.47 185 GLY A N 1
ATOM 1416 C CA . GLY A 1 185 ? 0.008 5.326 44.703 1.00 53.47 185 GLY A CA 1
ATOM 1417 C C . GLY A 1 185 ? 0.247 6.474 45.684 1.00 53.47 185 GLY A C 1
ATOM 1418 O O . GLY A 1 185 ? 1.346 7.019 45.699 1.00 53.47 185 GLY A O 1
ATOM 1419 N N . LYS A 1 186 ? -0.718 6.823 46.544 1.00 43.38 186 LYS A N 1
ATOM 1420 C CA . LYS A 1 186 ? -0.375 7.459 47.826 1.00 43.38 186 LYS A CA 1
ATOM 1421 C C . LYS A 1 186 ? -0.402 6.398 48.917 1.00 43.38 186 LYS A C 1
ATOM 1423 O O . LYS A 1 186 ? -1.463 5.959 49.347 1.00 43.38 186 LYS A O 1
ATOM 1428 N N . GLU A 1 187 ? 0.790 5.968 49.294 1.00 52.84 187 GLU A N 1
ATOM 1429 C CA . GLU A 1 187 ? 1.065 5.135 50.455 1.00 52.84 187 GLU A CA 1
ATOM 1430 C C . GLU A 1 187 ? 0.591 5.904 51.695 1.00 52.84 187 GLU A C 1
ATOM 1432 O O . GLU A 1 187 ? 1.186 6.906 52.089 1.00 52.84 187 GLU A O 1
ATOM 1437 N N . VAL A 1 188 ? -0.549 5.492 52.249 1.00 47.66 188 VAL A N 1
ATOM 1438 C CA . VAL A 1 188 ? -0.989 5.903 53.582 1.00 47.66 188 VAL A CA 1
ATOM 1439 C C . VAL A 1 188 ? -0.556 4.791 54.521 1.00 47.66 188 VAL A C 1
ATOM 1441 O O . VAL A 1 188 ? -1.237 3.784 54.703 1.00 47.66 188 VAL A O 1
ATOM 1444 N N . GLU A 1 189 ? 0.642 4.972 55.056 1.00 50.31 189 GLU A N 1
ATOM 1445 C CA . GLU A 1 189 ? 1.088 4.352 56.290 1.00 50.31 189 GLU A CA 1
ATOM 1446 C C . GLU A 1 189 ? 0.289 4.996 57.430 1.00 50.31 189 GLU A C 1
ATOM 1448 O O . GLU A 1 189 ? 0.662 6.041 57.943 1.00 50.31 189 GLU A O 1
ATOM 1453 N N . GLU A 1 190 ? -0.859 4.426 57.791 1.00 49.16 190 GLU A N 1
ATOM 1454 C CA . GLU A 1 190 ? -1.502 4.729 59.071 1.00 49.16 190 GLU A CA 1
ATOM 1455 C C . GLU A 1 190 ? -2.379 3.551 59.489 1.00 49.16 190 GLU A C 1
ATOM 1457 O O . GLU A 1 190 ? -3.374 3.199 58.853 1.00 49.16 190 GLU A O 1
ATOM 1462 N N . GLY A 1 191 ? -1.931 2.880 60.549 1.00 51.38 191 GLY A N 1
ATOM 1463 C CA . GLY A 1 191 ? -2.596 1.724 61.111 1.00 51.38 191 GLY A CA 1
ATOM 1464 C C . GLY A 1 191 ? -3.986 2.065 61.628 1.00 51.38 191 GLY A C 1
ATOM 1465 O O . GLY A 1 191 ? -4.181 3.016 62.380 1.00 51.38 191 GLY A O 1
ATOM 1466 N N . MET A 1 192 ? -4.944 1.205 61.311 1.00 41.19 192 MET A N 1
ATOM 1467 C CA . MET A 1 192 ? -6.110 1.040 62.156 1.00 41.19 192 MET A CA 1
ATOM 1468 C C . MET A 1 192 ? -6.529 -0.423 62.131 1.00 41.19 192 MET A C 1
ATOM 1470 O O . MET A 1 192 ? -6.762 -1.027 61.086 1.00 41.19 192 MET A O 1
ATOM 1474 N N . MET A 1 193 ? -6.523 -0.986 63.331 1.00 46.09 193 MET A N 1
ATOM 1475 C CA . MET A 1 193 ? -6.960 -2.324 63.672 1.00 46.09 193 MET A CA 1
ATOM 1476 C C . MET A 1 193 ? -8.400 -2.509 63.192 1.00 46.09 193 MET A C 1
ATOM 1478 O O . MET A 1 193 ? -9.275 -1.737 63.579 1.00 46.09 193 MET A O 1
ATOM 1482 N N . VAL A 1 194 ? -8.661 -3.544 62.399 1.00 47.12 194 VAL A N 1
ATOM 1483 C CA . VAL A 1 194 ? -9.998 -4.134 62.351 1.00 47.12 194 VAL A CA 1
ATOM 1484 C C . VAL A 1 194 ? -9.828 -5.624 62.551 1.00 47.12 194 VAL A C 1
ATOM 1486 O O . VAL A 1 194 ? -9.276 -6.343 61.717 1.00 47.12 194 VAL A O 1
ATOM 1489 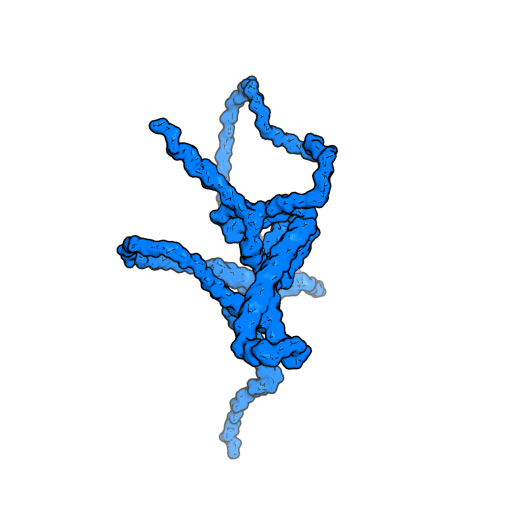N N . ASP A 1 195 ? -10.248 -6.030 63.738 1.00 43.56 195 ASP A N 1
ATOM 1490 C CA . ASP A 1 195 ? -10.381 -7.398 64.177 1.00 43.56 195 ASP A CA 1
ATOM 1491 C C . ASP A 1 195 ? -11.080 -8.266 63.126 1.00 43.56 195 ASP A C 1
ATOM 1493 O O . ASP A 1 195 ? -12.167 -7.968 62.634 1.00 43.56 195 ASP A O 1
ATOM 1497 N N . ARG A 1 196 ? -10.424 -9.386 62.824 1.00 50.34 196 ARG A N 1
ATOM 1498 C CA . ARG A 1 196 ? -10.982 -10.729 62.994 1.00 50.34 196 ARG A CA 1
ATOM 1499 C C . ARG A 1 196 ? -12.517 -10.807 62.960 1.00 50.34 196 ARG A C 1
ATOM 1501 O O . ARG A 1 196 ? -13.173 -10.669 63.987 1.00 50.34 196 ARG A O 1
ATOM 1508 N N . MET A 1 197 ? -13.055 -11.256 61.831 1.00 46.06 197 MET A N 1
ATOM 1509 C CA . MET A 1 197 ? -14.194 -12.169 61.875 1.00 46.06 197 MET A CA 1
ATOM 1510 C C . MET A 1 197 ? -14.037 -13.223 60.783 1.00 46.06 197 MET A C 1
ATOM 1512 O O . MET A 1 197 ? -14.269 -12.992 59.600 1.00 46.06 197 MET A O 1
ATOM 1516 N N . GLU A 1 198 ? -13.547 -14.378 61.223 1.00 56.12 198 GLU A N 1
ATOM 1517 C CA . GLU A 1 198 ? -13.762 -15.655 60.564 1.00 56.12 198 GLU A CA 1
ATOM 1518 C C . GLU A 1 198 ? -15.280 -15.835 60.447 1.00 56.12 198 GLU A C 1
ATOM 1520 O O . GLU A 1 198 ? -15.956 -15.889 61.473 1.00 56.12 198 GLU A O 1
ATOM 1525 N N . ASP A 1 199 ? -15.824 -15.935 59.234 1.00 44.19 199 ASP A N 1
ATOM 1526 C CA . ASP A 1 199 ? -17.039 -16.720 59.076 1.00 44.19 199 ASP A CA 1
ATOM 1527 C C . ASP A 1 199 ? -17.061 -17.516 57.772 1.00 44.19 199 ASP A C 1
ATOM 1529 O O . ASP A 1 199 ? -16.612 -17.127 56.694 1.00 44.19 199 ASP A O 1
ATOM 1533 N N . THR A 1 200 ? -17.533 -18.716 58.005 1.00 50.88 200 THR A N 1
ATOM 1534 C CA . THR A 1 200 ? -17.610 -19.936 57.243 1.00 50.88 200 THR A CA 1
ATOM 1535 C C . THR A 1 200 ? -18.602 -19.856 56.084 1.00 50.88 200 THR A C 1
ATOM 1537 O O . THR A 1 200 ? -19.630 -19.193 56.161 1.00 50.88 200 THR A O 1
ATOM 1540 N N . GLY A 1 201 ? -18.343 -20.599 55.002 1.00 42.16 201 GLY A N 1
ATOM 1541 C CA . GLY A 1 201 ? -19.375 -20.817 53.985 1.00 42.16 201 GLY A CA 1
ATOM 1542 C C . GLY A 1 201 ? -18.873 -21.352 52.653 1.00 42.16 201 GLY A C 1
ATOM 1543 O O . GLY A 1 201 ? -18.848 -20.633 51.660 1.00 42.16 201 GLY A O 1
ATOM 1544 N N . SER A 1 202 ? -18.507 -22.634 52.612 1.00 47.25 202 SER A N 1
ATOM 1545 C CA . SER A 1 202 ? -18.375 -23.375 51.351 1.00 47.25 202 SER A CA 1
ATOM 1546 C C . SER A 1 202 ? -19.693 -23.347 50.555 1.00 47.25 202 SER A C 1
ATOM 1548 O O . SER A 1 202 ? -20.745 -23.602 51.146 1.00 47.25 202 SER A O 1
ATOM 1550 N N . PRO A 1 203 ? -19.681 -23.117 49.230 1.00 57.56 203 PRO A N 1
ATOM 1551 C CA . PRO A 1 203 ? -20.870 -23.312 48.408 1.00 57.56 203 PRO A CA 1
ATOM 1552 C C . PRO A 1 203 ? -21.148 -24.819 48.209 1.00 57.56 203 PRO A C 1
ATOM 1554 O O . PRO A 1 203 ? -20.216 -25.577 47.927 1.00 57.56 203 PRO A O 1
ATOM 1557 N N . PRO A 1 204 ? -22.403 -25.289 48.337 1.00 63.56 204 PRO A N 1
ATOM 1558 C CA . PRO A 1 204 ? -22.736 -26.693 48.119 1.00 63.56 204 PRO A CA 1
ATOM 1559 C C . PRO A 1 204 ? -22.739 -27.059 46.619 1.00 63.56 204 PRO A C 1
ATOM 1561 O O . PRO A 1 204 ? -23.063 -26.220 45.773 1.00 63.56 204 PRO A O 1
ATOM 1564 N N . PRO A 1 205 ? -22.438 -28.323 46.266 1.00 59.75 205 PRO A N 1
ATOM 1565 C CA . PRO A 1 205 ? -22.557 -28.822 44.902 1.00 59.75 205 PRO A CA 1
ATOM 1566 C C . PRO A 1 205 ? -24.032 -28.993 44.507 1.00 59.75 205 PRO A C 1
ATOM 1568 O O . PRO A 1 205 ? -24.808 -29.669 45.184 1.00 59.75 205 PRO A O 1
ATOM 1571 N N . TYR A 1 206 ? -24.419 -28.391 43.382 1.00 52.16 206 TYR A N 1
ATOM 1572 C CA . TYR A 1 206 ? -25.741 -28.550 42.780 1.00 52.16 206 TYR A CA 1
ATOM 1573 C C . TYR A 1 206 ? -25.942 -29.987 42.278 1.00 52.16 206 TYR A C 1
ATOM 1575 O O . TYR A 1 206 ? -25.303 -30.425 41.322 1.00 52.16 206 TYR A O 1
ATOM 1583 N N . ALA A 1 207 ? -26.873 -30.707 42.903 1.00 55.28 207 ALA A N 1
ATOM 1584 C CA . ALA A 1 207 ? -27.435 -31.944 42.376 1.00 55.28 207 ALA A CA 1
ATOM 1585 C C . ALA A 1 207 ? -28.480 -31.640 41.276 1.00 55.28 207 ALA A C 1
ATOM 1587 O O . ALA A 1 207 ? -29.238 -30.671 41.400 1.00 55.28 207 ALA A O 1
ATOM 1588 N N . PRO A 1 208 ? -28.588 -32.464 40.218 1.00 57.97 208 PRO A N 1
ATOM 1589 C CA . PRO A 1 208 ? -29.621 -32.309 39.200 1.00 57.97 208 PRO A CA 1
ATOM 1590 C C . PRO A 1 208 ? -30.997 -32.736 39.740 1.00 57.97 208 PRO A C 1
ATOM 1592 O O . PRO A 1 208 ? -31.231 -33.902 40.060 1.00 57.97 208 PRO A O 1
ATOM 1595 N N . ARG A 1 209 ? -31.939 -31.786 39.816 1.00 47.91 209 ARG A N 1
ATOM 1596 C CA . ARG A 1 209 ? -33.367 -32.059 40.045 1.00 47.91 209 ARG A CA 1
ATOM 1597 C C . ARG A 1 209 ? -33.971 -32.708 38.797 1.00 47.91 209 ARG A C 1
ATOM 1599 O O . ARG A 1 209 ? -34.206 -32.040 37.795 1.00 47.91 209 ARG A O 1
ATOM 1606 N N . SER A 1 210 ? -34.260 -34.002 38.896 1.00 57.81 210 SER A N 1
ATOM 1607 C CA . SER A 1 210 ? -35.190 -34.711 38.017 1.00 57.81 210 SER A CA 1
ATOM 1608 C C . SER A 1 210 ? -36.619 -34.284 38.368 1.00 57.81 210 SER A C 1
ATOM 1610 O O . SER A 1 210 ? -37.084 -34.532 39.480 1.00 57.81 210 SER A O 1
ATOM 1612 N N . ILE A 1 211 ? -37.295 -33.595 37.448 1.00 56.81 211 ILE A N 1
ATOM 1613 C CA . ILE A 1 211 ? -38.716 -33.248 37.556 1.00 56.81 211 ILE A CA 1
ATOM 1614 C C . ILE A 1 211 ? -39.465 -34.170 36.595 1.00 56.81 211 ILE A C 1
ATOM 1616 O O . ILE A 1 211 ? -39.329 -34.060 35.378 1.00 56.81 211 ILE A O 1
ATOM 1620 N N . ALA A 1 212 ? -40.229 -35.103 37.160 1.00 57.28 212 ALA A N 1
ATOM 1621 C CA . ALA A 1 212 ? -41.173 -35.931 36.424 1.00 57.28 212 ALA A CA 1
ATOM 1622 C C . ALA A 1 212 ? -42.372 -35.087 35.937 1.00 57.28 212 ALA A C 1
ATOM 1624 O O . ALA A 1 212 ? -42.790 -34.162 36.640 1.00 57.28 212 ALA A O 1
ATOM 1625 N N . PRO A 1 213 ? -42.955 -35.394 34.765 1.00 65.69 213 PRO A N 1
ATOM 1626 C CA . PRO A 1 213 ? -44.144 -34.706 34.274 1.00 65.69 213 PRO A CA 1
ATOM 1627 C C . PRO A 1 213 ? -45.415 -35.187 35.004 1.00 65.69 213 PRO A C 1
ATOM 1629 O O . PRO A 1 213 ? -45.575 -36.391 35.220 1.00 65.69 213 PRO A O 1
ATOM 1632 N N . PRO A 1 214 ? -46.353 -34.288 35.359 1.00 65.19 214 PRO A N 1
ATOM 1633 C CA . PRO A 1 214 ? -47.651 -34.688 35.883 1.00 65.19 214 PRO A CA 1
ATOM 1634 C C . PRO A 1 214 ? -48.554 -35.215 34.759 1.00 65.19 214 PRO A C 1
ATOM 1636 O O . PRO A 1 214 ? -48.958 -34.483 33.855 1.00 65.19 214 PRO A O 1
ATOM 1639 N N . SER A 1 215 ? -48.909 -36.495 34.852 1.00 53.47 215 SER A N 1
ATOM 1640 C CA . SER A 1 215 ? -49.996 -37.109 34.093 1.00 53.47 215 SER A CA 1
ATOM 1641 C C . SER A 1 215 ? -51.325 -36.446 34.462 1.00 53.47 215 SER A C 1
ATOM 1643 O O . SER A 1 215 ? -51.842 -36.657 35.556 1.00 53.47 215 SER A O 1
ATOM 1645 N N . THR A 1 216 ? -51.899 -35.668 33.544 1.00 54.25 216 THR A N 1
ATOM 1646 C CA . THR A 1 216 ? -53.290 -35.205 33.638 1.00 54.25 216 THR A CA 1
ATOM 1647 C C . THR A 1 216 ? -54.128 -36.026 32.669 1.00 54.25 216 THR A C 1
ATOM 1649 O O . THR A 1 216 ? -54.017 -35.884 31.456 1.00 54.25 216 THR A O 1
ATOM 1652 N N . THR A 1 217 ? -54.932 -36.925 33.231 1.00 62.97 217 THR A N 1
ATOM 1653 C CA . THR A 1 217 ? -55.966 -37.690 32.527 1.00 62.97 217 THR A CA 1
ATOM 1654 C C . THR A 1 217 ? -57.293 -36.954 32.714 1.00 62.97 217 THR A C 1
ATOM 1656 O O . THR A 1 217 ? -57.698 -36.726 33.852 1.00 62.97 217 THR A O 1
ATOM 1659 N N . GLY A 1 218 ? -57.954 -36.572 31.619 1.00 47.47 218 GLY A N 1
ATOM 1660 C CA . GLY A 1 218 ? -59.273 -35.926 31.607 1.00 47.47 218 GLY A CA 1
ATOM 1661 C C . GLY A 1 218 ? -59.892 -35.892 30.194 1.00 47.47 218 GLY A C 1
ATOM 1662 O O . GLY A 1 218 ? -59.140 -35.982 29.229 1.00 47.47 218 GLY A O 1
ATOM 1663 N N . PRO A 1 219 ? -61.235 -35.836 30.076 1.00 57.62 219 PRO A N 1
ATOM 1664 C CA . PRO A 1 219 ? -62.063 -36.591 29.113 1.00 57.62 219 PRO A CA 1
ATOM 1665 C C . PRO A 1 219 ? -62.272 -35.929 27.727 1.00 57.62 219 PRO A C 1
ATOM 1667 O O . PRO A 1 219 ? -61.885 -34.777 27.534 1.00 57.62 219 PRO A O 1
ATOM 1670 N N . PRO A 1 220 ? -62.866 -36.654 26.746 1.00 70.81 220 PRO A N 1
ATOM 1671 C CA . PRO A 1 220 ? -62.973 -36.204 25.363 1.00 70.81 220 PRO A CA 1
ATOM 1672 C C . PRO A 1 220 ? -64.198 -35.310 25.188 1.00 70.81 220 PRO A C 1
ATOM 1674 O O . PRO A 1 220 ? -65.320 -35.754 25.417 1.00 70.81 220 PRO A O 1
ATOM 1677 N N . GLU A 1 221 ? -64.007 -34.072 24.733 1.00 46.75 221 GLU A N 1
ATOM 1678 C CA . GLU A 1 221 ? -65.148 -33.229 24.398 1.00 46.75 221 GLU A CA 1
ATOM 1679 C C . GLU A 1 221 ? -64.881 -32.306 23.200 1.00 46.75 221 GLU A C 1
ATOM 1681 O O . GLU A 1 221 ? -64.055 -31.397 23.224 1.00 46.75 221 GLU A O 1
ATOM 1686 N N . SER A 1 222 ? -65.637 -32.617 22.147 1.00 46.72 222 SER A N 1
ATOM 1687 C CA . SER A 1 222 ? -66.337 -31.694 21.254 1.00 46.72 222 SER A CA 1
ATOM 1688 C C . SER A 1 222 ? -65.529 -30.747 20.367 1.00 46.72 222 SER A C 1
ATOM 1690 O O . SER A 1 222 ? -65.116 -29.646 20.722 1.00 46.72 222 SER A O 1
ATOM 1692 N N . GLN A 1 223 ? -65.457 -31.196 19.114 1.00 58.78 223 GLN A N 1
ATOM 1693 C CA . GLN A 1 223 ? -65.241 -30.436 17.888 1.00 58.78 223 GLN A CA 1
ATOM 1694 C C . GLN A 1 223 ? -65.842 -29.022 17.962 1.00 58.78 223 GLN A C 1
ATOM 1696 O O . GLN A 1 223 ? -67.047 -28.846 18.123 1.00 58.78 223 GLN A O 1
ATOM 1701 N N . SER A 1 224 ? -64.987 -28.015 17.796 1.00 48.44 224 SER A N 1
ATOM 1702 C CA . SER A 1 224 ? -65.371 -26.619 17.579 1.00 48.44 224 SER A CA 1
ATOM 1703 C C . SER A 1 224 ? -64.649 -26.073 16.340 1.00 48.44 224 SER A C 1
ATOM 1705 O O . SER A 1 224 ? -63.554 -26.538 16.011 1.00 48.44 224 SER A O 1
ATOM 1707 N N . PRO A 1 225 ? -65.285 -25.146 15.604 1.00 54.19 225 PRO A N 1
ATOM 1708 C CA . PRO A 1 225 ? -65.070 -24.949 14.177 1.00 54.19 225 PRO A CA 1
ATOM 1709 C C . PRO A 1 225 ? -63.751 -24.241 13.850 1.00 54.19 225 PRO A C 1
ATOM 1711 O O . PRO A 1 225 ? -63.229 -23.425 14.607 1.00 54.19 225 PRO A O 1
ATOM 1714 N N . SER A 1 226 ? -63.237 -24.589 12.674 1.00 59.56 226 SER A N 1
ATOM 1715 C CA . SER A 1 226 ? -61.985 -24.181 12.038 1.00 59.56 226 SER A CA 1
ATOM 1716 C C . SER A 1 226 ? -61.588 -22.711 12.246 1.00 59.56 226 SER A C 1
ATOM 1718 O O . SER A 1 226 ? -61.951 -21.838 11.456 1.00 59.56 226 SER A O 1
ATOM 1720 N N . ARG A 1 227 ? -60.739 -22.441 13.246 1.00 59.78 227 ARG A N 1
ATOM 1721 C CA . ARG A 1 227 ? -59.847 -21.275 13.199 1.00 59.78 227 ARG A CA 1
ATOM 1722 C C . ARG A 1 227 ? -58.826 -21.520 12.093 1.00 59.78 227 ARG A C 1
ATOM 1724 O O . ARG A 1 227 ? -58.114 -22.523 12.119 1.00 59.78 227 ARG A O 1
ATOM 1731 N N . SER A 1 228 ? -58.779 -20.616 11.118 1.00 68.00 228 SER A N 1
ATOM 1732 C CA . SER A 1 228 ? -57.729 -20.550 10.102 1.00 68.00 228 SER A CA 1
ATOM 1733 C C . SER A 1 228 ? -56.373 -20.646 10.797 1.00 68.00 228 SER A C 1
ATOM 1735 O O . SER A 1 228 ? -56.052 -19.798 11.633 1.00 68.00 228 SER A O 1
ATOM 1737 N N . LYS A 1 229 ? -55.632 -21.722 10.512 1.00 72.19 229 LYS A N 1
ATOM 1738 C CA . LYS A 1 229 ? -54.317 -21.988 11.101 1.00 72.19 229 LYS A CA 1
ATOM 1739 C C . LYS A 1 229 ? -53.459 -20.741 10.912 1.00 72.19 229 LYS A C 1
ATOM 1741 O O . LYS A 1 229 ? -53.306 -20.261 9.792 1.00 72.19 229 LYS A O 1
ATOM 1746 N N . SER A 1 230 ? -52.976 -20.185 12.019 1.00 84.25 230 SER A N 1
ATOM 1747 C CA . SER A 1 230 ? -52.074 -19.039 11.994 1.00 84.25 230 SER A CA 1
ATOM 1748 C C . SER A 1 230 ? -50.863 -19.403 11.144 1.00 84.25 230 SER A C 1
ATOM 1750 O O . SER A 1 230 ? -50.336 -20.507 11.274 1.00 84.25 230 SER A O 1
ATOM 1752 N N . THR A 1 231 ? -50.392 -18.485 10.303 1.00 83.62 231 THR A N 1
ATOM 1753 C CA . THR A 1 231 ? -49.185 -18.669 9.480 1.00 83.62 231 THR A CA 1
ATOM 1754 C C . THR A 1 231 ? -47.993 -19.124 10.332 1.00 83.62 231 THR A C 1
ATOM 1756 O O . THR A 1 231 ? -47.157 -19.907 9.895 1.00 83.62 231 THR A O 1
ATOM 1759 N N . TRP A 1 232 ? -47.959 -18.715 11.604 1.00 85.62 232 TRP A N 1
ATOM 1760 C CA . TRP A 1 232 ? -46.959 -19.162 12.571 1.00 85.62 232 TRP A CA 1
ATOM 1761 C C . TRP A 1 232 ? -47.087 -20.630 12.983 1.00 85.62 232 TRP A C 1
ATOM 1763 O O . TRP A 1 232 ? -46.074 -21.273 13.252 1.00 85.62 232 TRP A O 1
ATOM 1773 N N . ASP A 1 233 ? -48.298 -21.179 13.032 1.00 85.00 233 ASP A N 1
ATOM 1774 C CA . ASP A 1 233 ? -48.509 -22.601 13.314 1.00 85.00 233 ASP A CA 1
ATOM 1775 C C . ASP A 1 233 ? -48.154 -23.468 12.108 1.00 85.00 233 ASP A C 1
ATOM 1777 O O . ASP A 1 233 ? -47.633 -24.565 12.287 1.00 85.00 233 ASP A O 1
ATOM 1781 N N . GLU A 1 234 ? -48.338 -22.958 10.890 1.00 88.00 234 GLU A N 1
ATOM 1782 C CA . GLU A 1 234 ? -47.870 -23.619 9.671 1.00 88.00 234 GLU A CA 1
ATOM 1783 C C . GLU A 1 234 ? -46.337 -23.640 9.592 1.00 88.00 234 GLU A C 1
ATOM 1785 O O . GLU A 1 234 ? -45.756 -24.694 9.345 1.00 88.00 234 GLU A O 1
ATOM 1790 N N . ILE A 1 235 ? -45.664 -22.529 9.924 1.00 80.31 235 ILE A N 1
ATOM 1791 C CA . ILE A 1 235 ? -44.193 -22.476 10.015 1.00 80.31 235 ILE A CA 1
ATOM 1792 C C . ILE A 1 235 ? -43.676 -23.429 11.103 1.00 80.31 235 ILE A C 1
ATOM 1794 O O . ILE A 1 235 ? -42.688 -24.134 10.895 1.00 80.31 235 ILE A O 1
ATOM 1798 N N . ARG A 1 236 ? -44.344 -23.492 12.264 1.00 82.25 236 ARG A N 1
ATOM 1799 C CA . ARG A 1 236 ? -43.963 -24.412 13.349 1.00 82.25 236 ARG A CA 1
ATOM 1800 C C . ARG A 1 236 ? -44.180 -25.875 12.970 1.00 82.25 236 ARG A C 1
ATOM 1802 O O . ARG A 1 236 ? -43.308 -26.692 13.249 1.00 82.25 236 ARG A O 1
ATOM 1809 N N . ALA A 1 237 ? -45.284 -26.202 12.301 1.00 86.12 237 ALA A N 1
ATOM 1810 C CA . ALA A 1 237 ? -45.543 -27.551 11.807 1.00 86.12 237 ALA A CA 1
ATOM 1811 C C . ALA A 1 237 ? -44.548 -27.959 10.706 1.00 86.12 237 ALA A C 1
ATOM 1813 O O . ALA A 1 237 ? -44.024 -29.072 10.739 1.00 86.12 237 ALA A O 1
ATOM 1814 N N . ALA A 1 238 ? -44.220 -27.048 9.784 1.00 80.62 238 ALA A N 1
ATOM 1815 C CA . ALA A 1 238 ? -43.230 -27.279 8.737 1.00 80.62 238 ALA A CA 1
ATOM 1816 C C . ALA A 1 238 ? -41.829 -27.522 9.325 1.00 80.62 238 ALA A C 1
ATOM 1818 O O . ALA A 1 238 ? -41.202 -28.531 9.001 1.00 80.62 238 ALA A O 1
ATOM 1819 N N . ASN A 1 239 ? -41.380 -26.679 10.262 1.00 74.50 239 ASN A N 1
ATOM 1820 C CA . ASN A 1 239 ? -40.082 -26.839 10.925 1.00 74.50 239 ASN A CA 1
ATOM 1821 C C . ASN A 1 239 ? -40.009 -28.083 11.820 1.00 74.50 239 ASN A C 1
ATOM 1823 O O . ASN A 1 239 ? -38.943 -28.673 11.940 1.00 74.50 239 ASN A O 1
ATOM 1827 N N . ALA A 1 240 ? -41.118 -28.509 12.431 1.00 79.44 240 ALA A N 1
ATOM 1828 C CA . ALA A 1 240 ? -41.158 -29.746 13.212 1.00 79.44 240 ALA A CA 1
ATOM 1829 C C . ALA A 1 240 ? -41.133 -31.008 12.328 1.00 79.44 240 ALA A C 1
ATOM 1831 O O . ALA A 1 240 ? -40.640 -32.049 12.760 1.00 79.44 240 ALA A O 1
ATOM 1832 N N . SER A 1 241 ? -41.655 -30.925 11.097 1.00 75.44 241 SER A N 1
ATOM 1833 C CA . SER A 1 241 ? -41.653 -32.038 10.134 1.00 75.44 241 SER A CA 1
ATOM 1834 C C . SER A 1 241 ? -40.313 -32.224 9.408 1.00 75.44 241 SER A C 1
ATOM 1836 O O . SER A 1 241 ? -39.992 -33.334 8.980 1.00 75.44 241 SER A O 1
ATOM 1838 N N . GLN A 1 242 ? -39.495 -31.171 9.318 1.00 68.75 242 GLN A N 1
ATOM 1839 C CA . GLN A 1 242 ? -38.099 -31.268 8.895 1.00 68.75 242 GLN A CA 1
ATOM 1840 C C . GLN A 1 242 ? -37.269 -31.769 10.081 1.00 68.75 242 GLN A C 1
ATOM 1842 O O . GLN A 1 242 ? -36.802 -30.989 10.904 1.00 68.75 242 GLN A O 1
ATOM 1847 N N . GLY A 1 243 ? -37.157 -33.094 10.202 1.00 63.53 243 GLY A N 1
ATOM 1848 C CA . GLY A 1 243 ? -36.459 -33.779 11.292 1.00 63.53 243 GLY A CA 1
ATOM 1849 C C . GLY A 1 243 ? -35.001 -33.327 11.542 1.00 63.53 243 GLY A C 1
ATOM 1850 O O . GLY A 1 243 ? -34.469 -32.467 10.846 1.00 63.53 243 GLY A O 1
ATOM 1851 N N . PRO A 1 244 ? -34.315 -33.937 12.530 1.00 55.50 244 PRO A N 1
ATOM 1852 C CA . PRO A 1 244 ? -33.185 -33.381 13.297 1.00 55.50 244 PRO A CA 1
ATOM 1853 C C . PRO A 1 244 ? -31.841 -33.212 12.553 1.00 55.50 244 PRO A C 1
ATOM 1855 O O . PRO A 1 244 ? -30.781 -33.223 13.170 1.00 55.50 244 PRO A O 1
ATOM 1858 N N . GLN A 1 245 ? -31.841 -33.024 11.237 1.00 55.50 245 GLN A N 1
ATOM 1859 C CA . GLN A 1 245 ? -30.655 -32.664 10.464 1.00 55.50 245 GLN A CA 1
ATOM 1860 C C . GLN A 1 245 ? -30.685 -31.177 10.112 1.00 55.50 245 GLN A C 1
ATOM 1862 O O . GLN A 1 245 ? -30.712 -30.787 8.949 1.00 55.50 245 GLN A O 1
ATOM 1867 N N . SER A 1 246 ? -30.671 -30.327 11.139 1.00 65.25 246 SER A N 1
ATOM 1868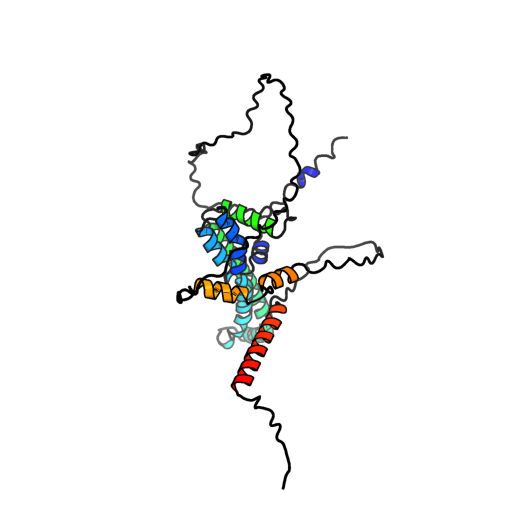 C CA . SER A 1 246 ? -30.390 -28.908 10.934 1.00 65.25 246 SER A CA 1
ATOM 1869 C C . SER A 1 246 ? -29.019 -28.774 10.267 1.00 65.25 246 SER A C 1
ATOM 1871 O O . SER A 1 246 ? -28.036 -29.356 10.733 1.00 65.25 246 SER A O 1
ATOM 1873 N N . SER A 1 247 ? -28.933 -27.994 9.187 1.00 63.47 247 SER A N 1
ATOM 1874 C CA . SER A 1 247 ? -27.674 -27.682 8.490 1.00 63.47 247 SER A CA 1
ATOM 1875 C C . SER A 1 247 ? -26.591 -27.145 9.439 1.00 63.47 247 SER A C 1
ATOM 1877 O O . SER A 1 247 ? -25.395 -27.319 9.199 1.00 63.47 247 SER A O 1
ATOM 1879 N N . TRP A 1 248 ? -27.004 -26.583 10.578 1.00 71.56 248 TRP A N 1
ATOM 1880 C CA . TRP A 1 248 ? -26.126 -26.153 11.661 1.00 71.56 248 TRP A CA 1
ATOM 1881 C C . TRP A 1 248 ? -25.461 -27.293 12.443 1.00 71.56 248 TRP A C 1
ATOM 1883 O O . TRP A 1 248 ? -24.328 -27.133 12.900 1.00 71.56 248 TRP A O 1
ATOM 1893 N N . ASP A 1 249 ? -26.116 -28.445 12.598 1.00 65.69 249 ASP A N 1
ATOM 1894 C CA . ASP A 1 249 ? -25.506 -29.628 13.223 1.00 65.69 249 ASP A CA 1
ATOM 1895 C C . ASP A 1 249 ? -24.520 -30.322 12.276 1.00 65.69 249 ASP A C 1
ATOM 1897 O O . ASP A 1 249 ? -23.502 -30.855 12.725 1.00 65.69 249 ASP A O 1
ATOM 1901 N N . ALA A 1 250 ? -24.750 -30.242 10.960 1.00 71.31 250 ALA A N 1
ATOM 1902 C CA . ALA A 1 250 ? -23.785 -30.704 9.963 1.00 71.31 250 ALA A CA 1
ATOM 1903 C C . ALA A 1 250 ? -22.474 -29.896 10.022 1.00 71.31 250 ALA A C 1
ATOM 1905 O O . ALA A 1 250 ? -21.390 -30.479 9.955 1.00 71.31 250 ALA A O 1
ATOM 1906 N N . LEU A 1 251 ? -22.554 -28.575 10.237 1.00 69.94 251 LEU A N 1
ATOM 1907 C CA . LEU A 1 251 ? -21.371 -27.723 10.408 1.00 69.94 251 LEU A CA 1
ATOM 1908 C C . LEU A 1 251 ? -20.586 -28.059 11.686 1.00 69.94 251 LEU A C 1
ATOM 1910 O O . LEU A 1 251 ? -19.365 -28.193 11.630 1.00 69.94 251 LEU A O 1
ATOM 1914 N N . ARG A 1 252 ? -21.273 -28.257 12.823 1.00 75.00 252 ARG A N 1
ATOM 1915 C CA . ARG A 1 252 ? -20.620 -28.600 14.102 1.00 75.00 252 ARG A CA 1
ATOM 1916 C C . ARG A 1 252 ? -19.936 -29.966 14.076 1.00 75.00 252 ARG A C 1
ATOM 1918 O O . ARG A 1 252 ? -18.862 -30.123 14.657 1.00 75.00 252 ARG A O 1
ATOM 1925 N N . ARG A 1 253 ? -20.513 -30.947 13.375 1.00 72.56 253 ARG A N 1
ATOM 1926 C CA . ARG A 1 253 ? -19.875 -32.259 13.163 1.00 72.56 253 ARG A CA 1
ATOM 1927 C C . ARG A 1 253 ? -18.629 -32.166 12.286 1.00 72.56 253 ARG A C 1
ATOM 1929 O O . ARG A 1 253 ? -17.665 -32.882 12.525 1.00 72.56 253 ARG A O 1
ATOM 1936 N N . ARG A 1 254 ? -18.619 -31.264 11.302 1.00 72.00 254 ARG A N 1
ATOM 1937 C CA . ARG A 1 254 ? -17.459 -31.054 10.424 1.00 72.00 254 ARG A CA 1
ATOM 1938 C C . ARG A 1 254 ? -16.314 -30.320 11.127 1.00 72.00 254 ARG A C 1
ATOM 1940 O O . ARG A 1 254 ? -15.157 -30.589 10.829 1.00 72.00 254 ARG A O 1
ATOM 1947 N N . SER A 1 255 ? -16.621 -29.444 12.084 1.00 71.75 255 SER A N 1
ATOM 1948 C CA . SER A 1 255 ? -15.611 -28.717 12.867 1.00 71.75 255 SER A CA 1
ATOM 1949 C C . SER A 1 255 ? -15.012 -29.518 14.031 1.00 71.75 255 SER A C 1
ATOM 1951 O O . SER A 1 255 ? -14.063 -29.050 14.648 1.00 71.75 255 SER A O 1
ATOM 1953 N N . SER A 1 256 ? -15.543 -30.703 14.351 1.00 60.78 256 SER A N 1
ATOM 1954 C CA . SER A 1 256 ? -15.073 -31.564 15.453 1.00 60.78 256 SER A CA 1
ATOM 1955 C C . SER A 1 256 ? -14.363 -32.839 14.965 1.00 60.78 256 SER A C 1
ATOM 1957 O O . SER A 1 256 ? -14.459 -33.894 15.587 1.00 60.78 256 SER A O 1
ATOM 1959 N N . GLY A 1 257 ? -13.643 -32.750 13.839 1.00 60.59 257 GLY A N 1
ATOM 1960 C CA . GLY A 1 257 ? -12.883 -33.869 13.273 1.00 60.59 257 GLY A CA 1
ATOM 1961 C C . GLY A 1 257 ? -11.864 -34.481 14.257 1.00 60.59 257 GLY A C 1
ATOM 1962 O O . GLY A 1 257 ? -11.272 -33.753 15.056 1.00 60.59 257 GLY A O 1
ATOM 1963 N N . PRO A 1 258 ? -11.653 -35.811 14.215 1.00 51.00 258 PRO A N 1
ATOM 1964 C CA . PRO A 1 258 ? -10.831 -36.533 15.180 1.00 51.00 258 PRO A CA 1
ATOM 1965 C C . PRO A 1 258 ? -9.352 -36.149 15.059 1.00 51.00 258 PRO A C 1
ATOM 1967 O O . PRO A 1 258 ? -8.735 -36.309 14.004 1.00 51.00 258 PRO A O 1
ATOM 1970 N N . SER A 1 259 ? -8.778 -35.678 16.166 1.00 50.25 259 SER A N 1
ATOM 1971 C CA . SER A 1 259 ? -7.342 -35.470 16.347 1.00 50.25 259 SER A CA 1
ATOM 1972 C C . SER A 1 259 ? -6.585 -36.753 15.995 1.00 50.25 259 SER A C 1
ATOM 1974 O O . SER A 1 259 ? -6.659 -37.745 16.719 1.00 50.25 259 SER A O 1
ATOM 1976 N N . SER A 1 260 ? -5.881 -36.754 14.863 1.00 44.66 260 SER A N 1
ATOM 1977 C CA . SER A 1 260 ? -5.043 -37.886 14.466 1.00 44.66 260 SER A CA 1
ATOM 1978 C C . SER A 1 260 ? -3.838 -37.996 15.411 1.00 44.66 260 SER A C 1
ATOM 1980 O O . SER A 1 260 ? -3.191 -36.980 15.680 1.00 44.66 260 SER A O 1
ATOM 1982 N N . PRO A 1 261 ? -3.522 -39.194 15.935 1.00 52.56 261 PRO A N 1
ATOM 1983 C CA . PRO A 1 261 ? -2.384 -39.383 16.819 1.00 52.56 261 PRO A CA 1
ATOM 1984 C C . PRO A 1 261 ? -1.073 -39.225 16.042 1.00 52.56 261 PRO A C 1
ATOM 1986 O O . PRO A 1 261 ? -0.847 -39.847 15.006 1.00 52.56 261 PRO A O 1
ATOM 1989 N N . VAL A 1 262 ? -0.212 -38.370 16.586 1.00 43.12 262 VAL A N 1
ATOM 1990 C CA . VAL A 1 262 ? 1.171 -38.134 16.173 1.00 43.12 262 VAL A CA 1
ATOM 1991 C C . VAL A 1 262 ? 1.939 -39.458 16.187 1.00 43.12 262 VAL A C 1
ATOM 1993 O O . VAL A 1 262 ? 2.226 -40.013 17.246 1.00 43.12 262 VAL A O 1
ATOM 1996 N N . SER A 1 263 ? 2.280 -39.962 15.001 1.00 48.31 263 SER A N 1
ATOM 1997 C CA . SER A 1 263 ? 3.225 -41.064 14.835 1.00 48.31 263 SER A CA 1
ATOM 1998 C C . SER A 1 263 ? 4.639 -40.502 14.939 1.00 48.31 263 SER A C 1
ATOM 2000 O O . SER A 1 263 ? 5.106 -39.789 14.052 1.00 48.31 263 SER A O 1
ATOM 2002 N N . GLY A 1 264 ? 5.309 -40.803 16.049 1.00 53.28 264 GLY A N 1
ATOM 2003 C CA . GLY A 1 264 ? 6.715 -40.484 16.249 1.00 53.28 264 GLY A CA 1
ATOM 2004 C C . GLY A 1 264 ? 7.607 -41.300 15.316 1.00 53.28 264 GLY A C 1
ATOM 2005 O O . GLY A 1 264 ? 7.572 -42.528 15.332 1.00 53.28 264 GLY A O 1
ATOM 2006 N N . SER A 1 265 ? 8.452 -40.618 14.546 1.00 43.06 265 SER A N 1
ATOM 2007 C CA . SER A 1 265 ? 9.648 -41.214 13.952 1.00 43.06 265 SER A CA 1
ATOM 2008 C C . SER A 1 265 ? 10.874 -40.477 14.473 1.00 43.06 265 SER A C 1
ATOM 2010 O O . SER A 1 265 ? 11.169 -39.338 14.111 1.00 43.06 265 SER A O 1
ATOM 2012 N N . GLN A 1 266 ? 11.551 -41.163 15.376 1.00 48.38 266 GLN A N 1
ATOM 2013 C CA . GLN A 1 266 ? 12.797 -40.805 16.017 1.00 48.38 266 GLN A CA 1
ATOM 2014 C C . GLN A 1 266 ? 13.964 -41.223 15.103 1.00 48.38 266 GLN A C 1
ATOM 2016 O O . GLN A 1 266 ? 14.002 -42.362 14.646 1.00 48.38 266 GLN A O 1
ATOM 2021 N N . GLY A 1 267 ? 14.936 -40.328 14.890 1.00 42.44 267 GLY A N 1
ATOM 2022 C CA . GLY A 1 267 ? 16.311 -40.700 14.530 1.00 42.44 267 GLY A CA 1
ATOM 2023 C C . GLY A 1 267 ? 16.926 -39.950 13.344 1.00 42.44 267 GLY A C 1
ATOM 2024 O O . GLY A 1 267 ? 16.708 -40.327 12.200 1.00 42.44 267 GLY A O 1
ATOM 2025 N N . LYS A 1 268 ? 17.801 -38.966 13.609 1.00 43.22 268 LYS A N 1
ATOM 2026 C CA . LYS A 1 268 ? 19.279 -39.116 13.640 1.00 43.22 268 LYS A CA 1
ATOM 2027 C C . LYS A 1 268 ? 19.949 -37.721 13.676 1.00 43.22 268 LYS A C 1
ATOM 2029 O O . LYS A 1 268 ? 19.516 -36.845 12.934 1.00 43.22 268 LYS A O 1
ATOM 2034 N N 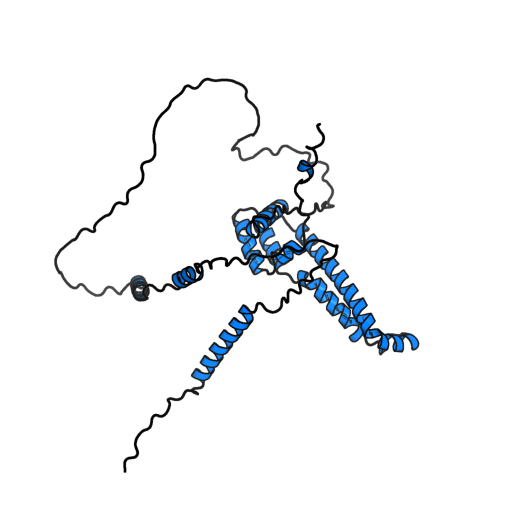. PRO A 1 269 ? 20.989 -37.487 14.501 1.00 54.91 269 PRO A N 1
ATOM 2035 C CA . PRO A 1 269 ? 21.667 -36.197 14.560 1.00 54.91 269 PRO A CA 1
ATOM 2036 C C . PRO A 1 269 ? 22.810 -36.148 13.536 1.00 54.91 269 PRO A C 1
ATOM 2038 O O . PRO A 1 269 ? 23.665 -37.035 13.517 1.00 54.91 269 PRO A O 1
ATOM 2041 N N . GLN A 1 270 ? 22.857 -35.102 12.712 1.00 43.00 270 GLN A N 1
ATOM 2042 C CA . GLN A 1 270 ? 24.084 -34.690 12.034 1.00 43.00 270 GLN A CA 1
ATOM 2043 C C . GLN A 1 270 ? 24.389 -33.239 12.378 1.00 43.00 270 GLN A C 1
ATOM 2045 O O . GLN A 1 270 ? 23.550 -32.347 12.278 1.00 43.00 270 GLN A O 1
ATOM 2050 N N . ALA A 1 271 ? 25.607 -33.069 12.872 1.00 46.72 271 ALA A N 1
ATOM 2051 C CA . ALA A 1 271 ? 26.181 -31.833 13.339 1.00 46.72 271 ALA A CA 1
ATOM 2052 C C . ALA A 1 271 ? 26.669 -30.959 12.172 1.00 46.72 271 ALA A C 1
ATOM 2054 O O . ALA A 1 271 ? 27.179 -31.476 11.184 1.00 46.72 271 ALA A O 1
ATOM 2055 N N . ALA A 1 272 ? 26.602 -29.644 12.409 1.00 42.94 272 ALA A N 1
ATOM 2056 C CA . ALA A 1 272 ? 27.626 -28.650 12.071 1.00 42.94 272 ALA A CA 1
ATOM 2057 C C . ALA A 1 272 ? 27.924 -28.381 10.578 1.00 42.94 272 ALA A C 1
ATOM 2059 O O . ALA A 1 272 ? 28.728 -29.071 9.965 1.00 42.94 272 ALA A O 1
ATOM 2060 N N . LEU A 1 273 ? 27.397 -27.277 10.025 1.00 41.38 273 LEU A N 1
ATOM 2061 C CA . LEU A 1 273 ? 28.002 -25.924 10.018 1.00 41.38 273 LEU A CA 1
ATOM 2062 C C . LEU A 1 273 ? 27.595 -25.110 8.775 1.00 41.38 273 LEU A C 1
ATOM 2064 O O . LEU A 1 273 ? 27.438 -25.648 7.686 1.00 41.38 273 LEU A O 1
ATOM 2068 N N . SER A 1 274 ? 27.617 -23.787 8.976 1.00 35.06 274 SER A N 1
ATOM 2069 C CA . SER A 1 274 ? 27.735 -22.711 7.981 1.00 35.06 274 SER A CA 1
ATOM 2070 C C . SER A 1 274 ? 26.489 -22.359 7.158 1.00 35.06 274 SER A C 1
ATOM 2072 O O . SER A 1 274 ? 25.788 -23.240 6.696 1.00 35.06 274 SER A O 1
ATOM 2074 N N . THR A 1 275 ? 26.154 -21.118 6.805 1.00 38.41 275 THR A N 1
ATOM 2075 C CA . THR A 1 275 ? 26.450 -19.730 7.213 1.00 38.41 275 THR A CA 1
ATOM 2076 C C . THR A 1 275 ? 25.621 -18.925 6.211 1.00 38.41 275 THR A C 1
ATOM 2078 O O . THR A 1 275 ? 25.884 -19.068 5.026 1.00 38.41 275 THR A O 1
ATOM 2081 N N . GLY A 1 276 ? 24.695 -18.073 6.664 1.00 45.81 276 GLY A N 1
ATOM 2082 C CA . GLY A 1 276 ? 24.196 -16.932 5.878 1.00 45.81 276 GLY A CA 1
ATOM 2083 C C . GLY A 1 276 ? 23.255 -17.231 4.702 1.00 45.81 276 GLY A C 1
ATOM 2084 O O . GLY A 1 276 ? 23.486 -18.125 3.908 1.00 45.81 276 GLY A O 1
ATOM 2085 N N . GLU A 1 277 ? 22.231 -16.387 4.559 1.00 42.41 277 GLU A N 1
ATOM 2086 C CA . GLU A 1 277 ? 21.456 -16.200 3.321 1.00 42.41 277 GLU A CA 1
ATOM 2087 C C . GLU A 1 277 ? 20.343 -17.227 3.031 1.00 42.41 277 GLU A C 1
ATOM 2089 O O . GLU A 1 277 ? 20.385 -18.018 2.098 1.00 42.41 277 GLU A O 1
ATOM 2094 N N . ASN A 1 278 ? 19.265 -17.144 3.816 1.00 37.31 278 ASN A N 1
ATOM 2095 C CA . ASN A 1 278 ? 17.954 -17.683 3.447 1.00 37.31 278 ASN A CA 1
ATOM 2096 C C . ASN A 1 278 ? 16.952 -16.530 3.293 1.00 37.31 278 ASN A C 1
ATOM 2098 O O . ASN A 1 278 ? 16.105 -16.296 4.154 1.00 37.31 278 ASN A O 1
ATOM 2102 N N . VAL A 1 279 ? 17.031 -15.815 2.167 1.00 42.41 279 VAL A N 1
ATOM 2103 C CA . VAL A 1 279 ? 15.828 -15.237 1.558 1.00 42.41 279 VAL A CA 1
ATOM 2104 C C . VAL A 1 279 ? 15.134 -16.408 0.873 1.00 42.41 279 VAL A C 1
ATOM 2106 O O . VAL A 1 279 ? 15.382 -16.704 -0.293 1.00 42.41 279 VAL A O 1
ATOM 2109 N N . GLN A 1 280 ? 14.299 -17.129 1.624 1.00 40.88 280 GLN A N 1
ATOM 2110 C CA . GLN A 1 280 ? 13.308 -17.981 0.986 1.00 40.88 280 GLN A CA 1
ATOM 2111 C C . GLN A 1 280 ? 12.359 -17.049 0.246 1.00 40.88 280 GLN A C 1
ATOM 2113 O O . GLN A 1 280 ? 11.529 -16.361 0.838 1.00 40.88 280 GLN A O 1
ATOM 2118 N N . VAL A 1 281 ? 12.543 -17.009 -1.069 1.00 47.41 281 VAL A N 1
ATOM 2119 C CA . VAL A 1 281 ? 11.542 -16.576 -2.027 1.00 47.41 281 VAL A CA 1
ATOM 2120 C C . VAL A 1 281 ? 10.319 -17.455 -1.780 1.00 47.41 281 VAL A C 1
ATOM 2122 O O . VAL A 1 281 ? 10.203 -18.554 -2.318 1.00 47.41 281 VAL A O 1
ATOM 2125 N N . LEU A 1 282 ? 9.412 -16.985 -0.922 1.00 42.81 282 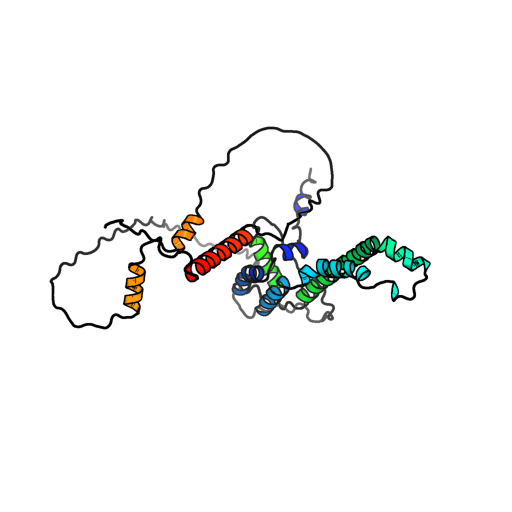LEU A N 1
ATOM 2126 C CA . LEU A 1 282 ? 8.029 -17.424 -0.954 1.00 42.81 282 LEU A CA 1
ATOM 2127 C C . LEU A 1 282 ? 7.483 -16.910 -2.288 1.00 42.81 282 LEU A C 1
ATOM 2129 O O . LEU A 1 282 ? 6.958 -15.802 -2.391 1.00 42.81 282 LEU A O 1
ATOM 2133 N N . VAL A 1 283 ? 7.643 -17.727 -3.329 1.00 43.88 283 VAL A N 1
ATOM 2134 C CA . VAL A 1 283 ? 6.688 -17.769 -4.431 1.00 43.88 283 VAL A CA 1
ATOM 2135 C C . VAL A 1 283 ? 5.381 -18.225 -3.787 1.00 43.88 283 VAL A C 1
ATOM 2137 O O . VAL A 1 283 ? 5.056 -19.408 -3.761 1.00 43.88 283 VAL A O 1
ATOM 2140 N N . ILE A 1 284 ? 4.673 -17.291 -3.148 1.00 42.91 284 ILE A N 1
ATOM 2141 C CA . ILE A 1 284 ? 3.239 -17.441 -2.954 1.00 42.91 284 ILE A CA 1
ATOM 2142 C C . ILE A 1 284 ? 2.710 -17.311 -4.368 1.00 42.91 284 ILE A C 1
ATOM 2144 O O . ILE A 1 284 ? 2.617 -16.210 -4.908 1.00 42.91 284 ILE A O 1
ATOM 2148 N N . ASP A 1 285 ? 2.476 -18.458 -4.990 1.00 43.94 285 ASP A N 1
ATOM 2149 C CA . ASP A 1 285 ? 1.626 -18.573 -6.157 1.00 43.94 285 ASP A CA 1
ATOM 2150 C C . ASP A 1 285 ? 0.234 -18.088 -5.722 1.00 43.94 285 ASP A C 1
ATOM 2152 O O . ASP A 1 285 ? -0.593 -18.825 -5.193 1.00 43.94 285 ASP A O 1
ATOM 2156 N N . GLU A 1 286 ? 0.038 -16.771 -5.776 1.00 48.50 286 GLU A N 1
ATOM 2157 C CA . GLU A 1 286 ? -1.126 -16.061 -5.242 1.00 48.50 286 GLU A CA 1
ATOM 2158 C C . GLU A 1 286 ? -2.310 -16.113 -6.224 1.00 48.50 286 GLU A C 1
ATOM 2160 O O . GLU A 1 286 ? -3.216 -15.283 -6.160 1.00 48.50 286 GLU A O 1
ATOM 2165 N N . ASN A 1 287 ? -2.303 -17.090 -7.138 1.00 49.97 287 ASN A N 1
ATOM 2166 C CA . ASN A 1 287 ? -3.293 -17.235 -8.202 1.00 49.97 287 ASN A CA 1
ATOM 2167 C C . ASN A 1 287 ? -4.199 -18.463 -8.102 1.00 49.97 287 ASN A C 1
ATOM 2169 O O . ASN A 1 287 ? -5.171 -18.533 -8.849 1.00 49.97 287 ASN A O 1
ATOM 2173 N N . GLU A 1 288 ? -3.984 -19.378 -7.165 1.00 49.09 288 GLU A N 1
ATOM 2174 C CA . GLU A 1 288 ? -4.919 -20.477 -6.936 1.00 49.09 288 GLU A CA 1
ATOM 2175 C C . GLU A 1 288 ? -5.059 -20.689 -5.436 1.00 49.09 288 GLU A C 1
ATOM 2177 O O . GLU A 1 288 ? -4.213 -21.296 -4.792 1.00 49.09 288 GLU A O 1
ATOM 2182 N N . ASP A 1 289 ? -6.152 -20.192 -4.863 1.00 52.94 289 ASP A N 1
ATOM 2183 C CA . ASP A 1 289 ? -6.735 -20.917 -3.743 1.00 52.94 289 ASP A CA 1
ATOM 2184 C C . ASP A 1 289 ? -7.363 -22.169 -4.388 1.00 52.94 289 ASP A C 1
ATOM 2186 O O . ASP A 1 289 ? -8.394 -22.034 -5.061 1.00 52.94 289 ASP A O 1
ATOM 2190 N N . PRO A 1 290 ? -6.714 -23.352 -4.337 1.00 60.56 290 PRO A N 1
ATOM 2191 C CA . PRO A 1 290 ? -7.112 -24.511 -5.141 1.00 60.56 290 PRO A CA 1
ATOM 2192 C C . PRO A 1 290 ? -8.542 -24.955 -4.818 1.00 60.56 290 PRO A C 1
ATOM 2194 O O . PRO A 1 290 ? -9.239 -25.497 -5.676 1.00 60.56 290 PRO A O 1
ATOM 2197 N N . GLU A 1 291 ? -9.025 -24.657 -3.609 1.00 62.19 291 GLU A N 1
ATOM 2198 C CA . GLU A 1 291 ? -10.410 -24.906 -3.214 1.00 62.19 291 GLU A CA 1
ATOM 2199 C C . GLU A 1 291 ? -11.404 -24.064 -4.023 1.00 62.19 291 GLU A C 1
ATOM 2201 O O . GLU A 1 291 ? -12.462 -24.555 -4.407 1.00 62.19 291 GLU A O 1
ATOM 2206 N N . ARG A 1 292 ? -11.043 -22.830 -4.386 1.00 74.19 292 ARG A N 1
ATOM 2207 C CA . ARG A 1 292 ? -11.919 -21.927 -5.139 1.00 74.19 292 ARG A CA 1
ATOM 2208 C C . ARG A 1 292 ? -12.071 -22.353 -6.596 1.00 74.19 292 ARG A C 1
ATOM 2210 O O . ARG A 1 292 ? -13.163 -22.243 -7.143 1.00 74.19 292 ARG A O 1
ATOM 2217 N N . ALA A 1 293 ? -11.005 -22.874 -7.208 1.00 78.38 293 ALA A N 1
ATOM 2218 C CA . ALA A 1 293 ? -11.055 -23.436 -8.559 1.00 78.38 293 ALA A CA 1
ATOM 2219 C C . ALA A 1 293 ? -11.900 -24.726 -8.610 1.00 78.38 293 ALA A C 1
ATOM 2221 O O . ALA A 1 293 ? -12.662 -24.933 -9.557 1.00 78.38 293 ALA A O 1
ATOM 2222 N N . VAL A 1 294 ? -11.822 -25.565 -7.568 1.00 79.06 294 VAL A N 1
ATOM 2223 C CA . VAL A 1 294 ? -12.658 -26.770 -7.429 1.00 79.06 294 VAL A CA 1
ATOM 2224 C C . VAL A 1 294 ? -14.128 -26.403 -7.210 1.00 79.06 294 VAL A C 1
ATOM 2226 O O . VAL A 1 294 ? -14.999 -27.000 -7.845 1.00 79.06 294 VAL A O 1
ATOM 2229 N N . ASP A 1 295 ? -14.413 -25.397 -6.381 1.00 80.19 295 ASP A N 1
ATOM 2230 C CA . ASP A 1 295 ? -15.780 -24.928 -6.132 1.00 80.19 295 ASP A CA 1
ATOM 2231 C C . ASP A 1 295 ? -16.405 -24.272 -7.370 1.00 80.19 295 ASP A C 1
ATOM 2233 O O . ASP A 1 295 ? -17.572 -24.524 -7.674 1.00 80.19 295 ASP A O 1
ATOM 2237 N N . GLN A 1 296 ? -15.626 -23.500 -8.134 1.00 85.75 296 GLN A N 1
ATOM 2238 C CA . GLN A 1 296 ? -16.065 -22.900 -9.396 1.00 85.75 296 GLN A CA 1
ATOM 2239 C C . GLN A 1 296 ? -16.435 -23.983 -10.417 1.00 85.75 296 GLN A C 1
ATOM 2241 O O . GLN A 1 296 ? -17.531 -23.967 -10.971 1.00 85.75 296 GLN A O 1
ATOM 2246 N N . LYS A 1 297 ? -15.563 -24.986 -10.586 1.00 91.88 297 LYS A N 1
ATOM 2247 C CA . LYS A 1 297 ? -15.821 -26.122 -11.475 1.00 91.88 297 LYS A CA 1
ATOM 2248 C C . LYS A 1 297 ? -17.068 -26.900 -11.056 1.00 91.88 297 LYS A C 1
ATOM 2250 O O . LYS A 1 297 ? -17.861 -27.296 -11.900 1.00 91.88 297 LYS A O 1
ATOM 2255 N N . ARG A 1 298 ? -17.269 -27.097 -9.752 1.00 90.75 298 ARG A N 1
ATOM 2256 C CA . ARG A 1 298 ? -18.443 -27.801 -9.225 1.00 90.75 298 ARG A CA 1
ATOM 2257 C C . ARG A 1 298 ? -19.742 -27.029 -9.468 1.00 90.75 298 ARG A C 1
ATOM 2259 O O . ARG A 1 298 ? -20.787 -27.647 -9.654 1.00 90.75 298 ARG A O 1
ATOM 2266 N N . PHE A 1 299 ? -19.679 -25.699 -9.457 1.00 95.88 299 PHE A N 1
ATOM 2267 C CA . PHE A 1 299 ? -20.811 -24.837 -9.785 1.00 95.88 299 PHE A CA 1
ATOM 2268 C C . PHE A 1 299 ? -21.135 -24.877 -11.284 1.00 95.88 299 PHE A C 1
ATOM 2270 O O . PHE A 1 299 ? -22.301 -24.998 -11.658 1.00 95.88 299 PHE A O 1
ATOM 2277 N N . ASP A 1 300 ? -20.103 -24.861 -12.126 1.00 94.12 300 ASP A N 1
ATOM 2278 C CA . ASP A 1 300 ? -20.249 -24.978 -13.577 1.00 94.12 300 ASP A CA 1
ATOM 2279 C C . ASP A 1 300 ? -20.807 -26.355 -13.980 1.00 94.12 300 ASP A C 1
ATOM 2281 O O . ASP A 1 300 ? -21.751 -26.418 -14.767 1.00 94.12 300 ASP A O 1
ATOM 2285 N N . ASP A 1 301 ? -20.319 -27.447 -13.375 1.00 94.50 301 ASP A N 1
ATOM 2286 C CA . ASP A 1 301 ? -20.837 -28.807 -13.600 1.00 94.50 301 ASP A CA 1
ATOM 2287 C C . ASP A 1 301 ? -22.328 -28.912 -13.224 1.00 94.50 301 ASP A C 1
ATOM 2289 O O . ASP A 1 301 ? -23.116 -29.526 -13.945 1.00 94.50 301 ASP A O 1
ATOM 2293 N N . MET A 1 302 ? -22.742 -28.265 -12.127 1.00 94.12 302 MET A N 1
ATOM 2294 C CA . MET A 1 302 ? -24.140 -28.251 -11.681 1.00 94.12 302 MET A CA 1
ATOM 2295 C C . MET A 1 302 ? -25.050 -27.474 -12.645 1.00 94.12 302 MET A C 1
ATOM 2297 O O . MET A 1 302 ? -26.154 -27.925 -12.952 1.00 94.12 302 MET A O 1
ATOM 2301 N N . LEU A 1 303 ? -24.589 -26.329 -13.156 1.00 95.44 303 LEU A N 1
ATOM 2302 C CA . LEU A 1 303 ? -25.325 -25.530 -14.142 1.00 95.44 303 LEU A CA 1
ATOM 2303 C C . LEU A 1 303 ? -25.440 -26.238 -15.492 1.00 95.44 303 LEU A C 1
ATOM 2305 O O . LEU A 1 303 ? -26.472 -26.142 -16.161 1.00 95.44 303 LEU A O 1
ATOM 2309 N N . GLU A 1 304 ? -24.391 -26.944 -15.903 1.00 92.94 304 GLU A N 1
ATOM 2310 C CA . GLU A 1 304 ? -24.392 -27.691 -17.155 1.00 92.94 304 GLU A CA 1
ATOM 2311 C C . GLU A 1 304 ? -25.331 -28.904 -17.066 1.00 92.94 304 GLU A C 1
ATOM 2313 O O . GLU A 1 304 ? -26.075 -29.184 -18.008 1.00 92.94 304 GLU A O 1
ATOM 2318 N N . GLU A 1 305 ? -25.392 -29.574 -15.911 1.00 90.00 305 GLU A N 1
ATOM 2319 C CA . GLU A 1 305 ? -26.357 -30.645 -15.646 1.00 90.00 305 GLU A CA 1
ATOM 2320 C C . GLU A 1 305 ? -27.804 -30.122 -15.656 1.00 90.00 305 GLU A C 1
ATOM 2322 O O . GLU A 1 305 ? -28.697 -30.752 -16.235 1.00 90.00 305 GLU A O 1
ATOM 2327 N N . GLU A 1 306 ? -28.035 -28.922 -15.114 1.00 90.31 306 GLU A N 1
ATOM 2328 C CA . GLU A 1 306 ? -29.343 -28.268 -15.159 1.00 90.31 306 GLU A CA 1
ATOM 2329 C C . GLU A 1 306 ? -29.732 -27.845 -16.588 1.00 90.31 306 GLU A C 1
ATOM 2331 O O . GLU A 1 306 ? -30.860 -28.105 -17.019 1.00 90.31 306 GLU A O 1
ATOM 2336 N N . ARG A 1 307 ? -28.793 -27.308 -17.386 1.00 92.69 307 ARG A N 1
ATOM 2337 C CA . ARG A 1 307 ? -29.011 -27.042 -18.823 1.00 92.69 307 ARG A CA 1
ATOM 2338 C C . ARG A 1 307 ? -29.317 -28.313 -19.598 1.00 92.69 307 ARG A C 1
ATOM 2340 O O . ARG A 1 307 ? -30.222 -28.310 -20.432 1.00 92.69 307 ARG A O 1
ATOM 2347 N N . ARG A 1 308 ? -28.598 -29.404 -19.327 1.00 86.75 308 ARG A N 1
ATOM 2348 C CA . ARG A 1 308 ? -28.809 -30.688 -20.005 1.00 86.75 308 ARG A CA 1
ATOM 2349 C C . ARG A 1 308 ? -30.190 -31.261 -19.692 1.00 86.75 308 ARG A C 1
ATOM 2351 O O . ARG A 1 308 ? -30.858 -31.787 -20.584 1.00 86.75 308 ARG A O 1
ATOM 2358 N N . LYS A 1 309 ? -30.641 -31.103 -18.446 1.00 84.81 309 LYS A N 1
ATOM 2359 C CA . LYS A 1 309 ? -31.981 -31.496 -18.002 1.00 84.81 309 LYS A CA 1
ATOM 2360 C C . LYS A 1 309 ? -33.072 -30.629 -18.639 1.00 84.81 309 LYS A C 1
ATOM 2362 O O . LYS A 1 309 ? -34.081 -31.168 -19.089 1.00 84.81 309 LYS A O 1
ATOM 2367 N N . ALA A 1 310 ? -32.856 -29.317 -18.744 1.00 81.81 310 ALA A N 1
ATOM 2368 C CA . ALA A 1 310 ? -33.782 -28.389 -19.397 1.00 81.81 310 ALA A CA 1
ATOM 2369 C C . ALA A 1 310 ? -33.873 -28.603 -20.919 1.00 81.81 310 ALA A C 1
ATOM 2371 O O . ALA A 1 310 ? -34.945 -28.454 -21.500 1.00 81.81 310 ALA A O 1
ATOM 2372 N N . ALA A 1 311 ? -32.776 -29.013 -21.560 1.00 88.25 311 ALA A N 1
ATOM 2373 C CA . ALA A 1 311 ? -32.735 -29.331 -22.986 1.00 88.25 311 ALA A CA 1
ATOM 2374 C C . ALA A 1 311 ? -33.438 -30.656 -23.351 1.00 88.25 311 ALA A C 1
ATOM 2376 O O . ALA A 1 311 ? -33.496 -31.010 -24.527 1.00 88.25 311 ALA A O 1
ATOM 2377 N N . GLY A 1 312 ? -33.963 -31.406 -22.371 1.00 76.62 312 GLY A N 1
ATOM 2378 C CA . GLY A 1 312 ? -34.695 -32.652 -22.618 1.00 76.62 312 GLY A CA 1
ATOM 2379 C C . GLY A 1 312 ? -33.836 -33.784 -23.195 1.00 76.62 312 GLY A C 1
ATOM 2380 O O . GLY A 1 312 ? -34.380 -34.733 -23.756 1.00 76.62 312 GLY A O 1
ATOM 2381 N N . ALA A 1 313 ? -32.505 -33.696 -23.071 1.00 65.44 313 ALA A N 1
ATOM 2382 C CA . ALA A 1 313 ? -31.575 -34.687 -23.617 1.00 65.44 313 ALA A CA 1
ATOM 2383 C C . ALA A 1 313 ? -31.654 -36.044 -22.890 1.00 65.44 313 ALA A C 1
ATOM 2385 O O . ALA A 1 313 ? -31.357 -37.078 -23.485 1.00 65.44 313 ALA A O 1
ATOM 2386 N N . ASP A 1 314 ? -32.141 -36.058 -21.647 1.00 61.38 314 ASP A N 1
ATOM 2387 C CA . ASP A 1 314 ? -32.536 -37.275 -20.934 1.00 61.38 314 ASP A CA 1
ATOM 2388 C C . ASP A 1 314 ? -34.027 -37.562 -21.175 1.00 61.38 314 ASP A C 1
ATOM 2390 O O . ASP A 1 314 ? -34.855 -37.579 -20.262 1.00 61.38 314 ASP A O 1
ATOM 2394 N N . GLY A 1 315 ? -34.391 -37.756 -22.444 1.00 64.81 315 GLY A N 1
ATOM 2395 C CA . GLY A 1 315 ? -35.698 -38.297 -22.800 1.00 64.81 315 GLY A CA 1
ATOM 2396 C C . GLY A 1 315 ? -35.894 -39.674 -22.147 1.00 64.81 315 GLY A C 1
ATOM 2397 O O . GLY A 1 315 ? -34.920 -40.421 -21.996 1.00 64.81 315 GLY A O 1
ATOM 2398 N N . PRO A 1 316 ? -37.127 -40.039 -21.744 1.00 61.06 316 PRO A N 1
ATOM 2399 C CA . PRO A 1 316 ? -37.389 -41.313 -21.087 1.00 61.06 316 PRO A CA 1
ATOM 2400 C C . PRO A 1 316 ? -36.849 -42.435 -21.970 1.00 61.06 316 PRO A C 1
ATOM 2402 O O . PRO A 1 316 ? -37.280 -42.577 -23.118 1.00 61.06 316 PRO A O 1
ATOM 2405 N N . LYS A 1 317 ? -35.878 -43.205 -21.451 1.00 60.28 317 LYS A N 1
ATOM 2406 C CA . LYS A 1 317 ? -35.383 -44.423 -22.102 1.00 60.28 317 LYS A CA 1
ATOM 2407 C C . LYS A 1 317 ? -36.615 -45.223 -22.499 1.00 60.28 317 LYS A C 1
ATOM 2409 O O . LYS A 1 317 ? -37.311 -45.727 -21.619 1.00 60.28 317 LYS A O 1
ATOM 2414 N N . LYS A 1 318 ? -36.914 -45.279 -23.803 1.00 58.25 318 LYS A N 1
ATOM 2415 C CA . LYS A 1 318 ? -38.003 -46.084 -24.359 1.00 58.25 318 LYS A CA 1
ATOM 2416 C C . LYS A 1 318 ? -37.689 -47.547 -24.054 1.00 58.25 318 LYS A C 1
ATOM 2418 O O . LYS A 1 318 ? -37.084 -48.247 -24.856 1.00 58.25 318 LYS A O 1
ATOM 2423 N N . GLY A 1 319 ? -38.082 -47.990 -22.865 1.00 71.62 319 GLY A N 1
ATOM 2424 C CA . GLY A 1 319 ? -38.480 -49.363 -22.634 1.00 71.62 319 GLY A CA 1
ATOM 2425 C C . GLY A 1 319 ? -39.743 -49.562 -23.458 1.00 71.62 319 GLY A C 1
ATOM 2426 O O . GLY A 1 319 ? -40.785 -48.999 -23.142 1.00 71.62 319 GLY A O 1
ATOM 2427 N N . GLY A 1 320 ? -39.604 -50.255 -24.578 1.00 54.66 320 GLY A N 1
ATOM 2428 C CA . GLY A 1 320 ? -40.680 -50.494 -25.532 1.00 54.66 320 GLY A CA 1
ATOM 2429 C C . GLY A 1 320 ? -40.357 -51.769 -26.300 1.00 54.66 320 GLY A C 1
ATOM 2430 O O . GLY A 1 320 ? -39.658 -51.679 -27.300 1.00 54.66 320 GLY A O 1
ATOM 2431 N N . VAL A 1 321 ? -40.551 -52.959 -25.726 1.00 56.53 321 VAL A N 1
ATOM 2432 C CA . VAL A 1 321 ? -41.855 -53.606 -25.476 1.00 56.53 321 VAL A CA 1
ATOM 2433 C C . VAL A 1 321 ? -42.431 -54.108 -26.804 1.00 56.53 321 VAL A C 1
ATOM 2435 O O . VAL A 1 321 ? -42.933 -53.354 -27.626 1.00 56.53 321 VAL A O 1
ATOM 2438 N N . ASP A 1 322 ? -42.270 -55.418 -26.952 1.00 52.41 322 ASP A N 1
ATOM 2439 C CA . ASP A 1 322 ? -43.241 -56.377 -27.460 1.00 52.41 322 ASP A CA 1
ATOM 2440 C C . ASP A 1 322 ? -43.553 -56.410 -28.956 1.00 52.41 322 ASP A C 1
ATOM 2442 O O . ASP A 1 322 ? -44.401 -55.725 -29.520 1.00 52.41 322 ASP A O 1
ATOM 2446 N N . LYS A 1 323 ? -42.868 -57.380 -29.555 1.00 55.28 323 LYS A N 1
ATOM 2447 C CA . LYS A 1 323 ? -43.152 -58.049 -30.811 1.00 55.28 323 LYS A CA 1
ATOM 2448 C C . LYS A 1 323 ? -44.334 -59.007 -30.588 1.00 55.28 323 LYS A C 1
ATOM 2450 O O . LYS A 1 323 ? -44.125 -60.132 -30.144 1.00 55.28 323 LYS A O 1
ATOM 2455 N N . TRP A 1 324 ? -45.554 -58.569 -30.883 1.00 61.62 324 TRP A N 1
ATOM 2456 C CA . TRP A 1 324 ? -46.694 -59.463 -31.102 1.00 61.62 324 TRP A CA 1
ATOM 2457 C C . TRP A 1 324 ? -47.388 -59.104 -32.416 1.00 61.62 324 TRP A C 1
ATOM 2459 O O . TRP A 1 324 ? -47.694 -57.934 -32.640 1.00 61.62 324 TRP A O 1
ATOM 2469 N N . LEU A 1 325 ? -47.657 -60.169 -33.186 1.00 56.19 325 LEU A N 1
ATOM 2470 C CA . LEU A 1 325 ? -48.291 -60.290 -34.511 1.00 56.19 325 LEU A CA 1
ATOM 2471 C C . LEU A 1 325 ? -47.366 -60.108 -35.721 1.00 56.19 325 LEU A C 1
ATOM 2473 O O . LEU A 1 325 ? -46.990 -58.968 -36.061 1.00 56.19 325 LEU A O 1
#

Radius of gyration: 35.85 Å; chains: 1; bounding box: 97×88×101 Å

Foldseek 3Di:
DPDPPPPVCVVPQPAPEADPVVLCVQLVALVSLCVLCVVLVVVVLADPQLSVLRSDLSHDCLVCQLVVLLQVQLCVLVVPQCVPPPDDPVVNVVSVVCNNVSSNVSSNVRNVVSVVSSVVSVVVSCVSGPCNRSVQVSVVVSCCVVPVPDSHRYDYPPPVVPPDDPPPPDPPPPPDPDDPDDDPDDDPPDDDDDDDDDDDDDDDDDDDDDDDDDDDDDDDDDDDDDDPQDPVNVVVVVVVVPDDVDVVVVVVVVVPDDDDDDDDDDDDDDDDDDDDDPPPPPPPVVPDPVVVVVVVVVVVVVVVVVVCVVVCVCPPPPPDDDDDD

Organism: NCBI:txid5364

Secondary structure (DSSP, 8-state):
---SSSSSGGG---EEE--HHHHHHHT-SHHHHHHHHHHHHHTTSS-HHHHHHHHHHHTSGGGGHHHHHHHHHHHHHHHS-GGGS---HHHHHHHHHTHHHHHHHHHHHHHHHHHHHHHHHHHHHHHH-S-HHHHHHHHHHHHHHH-TT---EEE-------S---TT--------SS-----------------------PPPP------PPP----------------HHHHHHHHHHHS-S--HHHHHHHHTT-----------------------------TT--HHHHHHHHHHHHHHHHHHHHHTT-S-----------